Protein AF-A0A3B3TDD3-F1 (afdb_monomer_lite)

Secondary structure (DSSP, 8-state):
--EEEEETTEEEEEETTTTEEEEEE-SSHHHHHHHHHHHHHHHHHHHHHHHHHHHHHHTT-----------------PPPP-------------------------S-SHHHHHHHHHHHHHHHHHHHHHHHHHHHHHHHHHHHHHHHHHHHHHHHHHHHHHHHHHHHHHHHHHHHHHHHHHHHHHHHHHHHHHHHHHHHHHHHHHHHHHT--S------------PPP-----SHHHHHHHHHHHHHHHHHHHHHHHHHHHH-----PPPPPPP-

Sequence (276 aa):
MTFTKTSQKFGQWADSRANTVYGLGFSSENHLLKFAEKFAEFKEAARLAKEKSQEKMELTSTPSQESATGDVQAPLTPESINGTDDERATPDATPNSEPRPEPSQNALPFSHSAAINKHWEAELAALKGNNAKLTAALLESTANVKQWKQQLAAYQEEAERLHKRVTELECVSGQTNVIKSHKTELNQTIEELESTLKAKEKVSLNSRMNSGQTEEPKTTTEVDSSGPESKTPDQHFVSTSQLSIKSHSHRLFSWFVETKCRSGFFLSGPELSTPG

Structure (mmCIF, N/CA/C/O backbone):
data_AF-A0A3B3TDD3-F1
#
_entry.id   AF-A0A3B3TDD3-F1
#
loop_
_atom_site.group_PDB
_atom_site.id
_atom_site.type_symbol
_atom_site.label_atom_id
_atom_site.label_alt_id
_atom_site.label_comp_id
_atom_site.label_asym_id
_atom_site.label_entity_id
_atom_site.label_seq_id
_atom_site.pdbx_PDB_ins_code
_atom_site.Cartn_x
_atom_site.Cartn_y
_atom_site.Cartn_z
_atom_site.occupancy
_atom_site.B_iso_or_equiv
_atom_site.auth_seq_id
_atom_site.auth_comp_id
_atom_site.auth_asym_id
_atom_site.auth_atom_id
_atom_site.pdbx_PDB_model_num
ATOM 1 N N . MET A 1 1 ? -8.909 -12.022 -20.504 1.00 88.81 1 MET A N 1
ATOM 2 C CA . MET A 1 1 ? -8.166 -12.992 -19.668 1.00 88.81 1 MET A CA 1
ATOM 3 C C . MET A 1 1 ? -9.168 -13.827 -18.885 1.00 88.81 1 MET A C 1
ATOM 5 O O . MET A 1 1 ? -10.209 -13.288 -18.518 1.00 88.81 1 MET A O 1
ATOM 9 N N . THR A 1 2 ? -8.871 -15.106 -18.644 1.00 93.75 2 THR A N 1
ATOM 10 C CA . THR A 1 2 ? -9.778 -16.049 -17.964 1.00 93.75 2 THR A CA 1
ATOM 11 C C . THR A 1 2 ? -9.005 -16.858 -16.933 1.00 93.75 2 THR A C 1
ATOM 13 O O . THR A 1 2 ? -8.011 -17.492 -17.282 1.00 93.75 2 THR A O 1
ATOM 16 N N . PHE A 1 3 ? -9.470 -16.846 -15.684 1.00 97.00 3 PHE A N 1
ATOM 17 C CA . PHE A 1 3 ? -8.942 -17.692 -14.619 1.00 97.00 3 PHE A CA 1
ATOM 18 C C . PHE A 1 3 ? -9.627 -19.059 -14.647 1.00 97.00 3 PHE A C 1
ATOM 20 O O . PHE A 1 3 ? -10.854 -19.136 -14.638 1.00 97.00 3 PHE A O 1
ATOM 27 N N . THR A 1 4 ? -8.835 -20.127 -14.694 1.00 97.12 4 THR A N 1
ATOM 28 C CA . THR A 1 4 ? -9.306 -21.513 -14.767 1.00 97.12 4 THR A CA 1
ATOM 29 C C . THR A 1 4 ? -8.695 -22.312 -13.628 1.00 97.12 4 THR A C 1
ATOM 31 O O . THR A 1 4 ? -7.474 -22.369 -13.482 1.00 97.12 4 THR A O 1
ATOM 34 N N . LYS A 1 5 ? -9.542 -22.958 -12.828 1.00 96.94 5 LYS A N 1
ATOM 35 C CA . LYS A 1 5 ? -9.108 -23.939 -11.834 1.00 96.94 5 LYS A CA 1
ATOM 36 C C . LYS A 1 5 ? -8.721 -25.233 -12.550 1.00 96.94 5 LYS A C 1
ATOM 38 O O . LYS A 1 5 ? -9.561 -25.823 -13.224 1.00 96.94 5 LYS A O 1
ATOM 43 N N . THR A 1 6 ? -7.475 -25.670 -12.395 1.00 95.75 6 THR A N 1
ATOM 44 C CA . THR A 1 6 ? -6.946 -26.865 -13.079 1.00 95.75 6 THR A CA 1
ATOM 45 C C . THR A 1 6 ? -6.675 -28.030 -12.134 1.00 95.75 6 THR A C 1
ATOM 47 O O . THR A 1 6 ? -6.712 -29.177 -12.570 1.00 95.75 6 THR A O 1
ATOM 50 N N . SER A 1 7 ? -6.474 -27.778 -10.838 1.00 95.69 7 SER A N 1
ATOM 51 C CA . SER A 1 7 ? -6.348 -28.833 -9.827 1.00 95.69 7 SER A CA 1
ATOM 52 C C . SER A 1 7 ? -6.714 -28.324 -8.424 1.00 95.69 7 SER A C 1
ATOM 54 O O . SER A 1 7 ? -7.209 -27.206 -8.256 1.00 95.69 7 SER A O 1
ATOM 56 N N . GLN A 1 8 ? -6.555 -29.168 -7.401 1.00 96.44 8 GLN A N 1
ATOM 57 C CA . GLN A 1 8 ? -6.888 -28.811 -6.021 1.00 96.44 8 GLN A CA 1
ATOM 58 C C . GLN A 1 8 ? -6.003 -27.656 -5.533 1.00 96.44 8 GLN A C 1
ATOM 60 O O . GLN A 1 8 ? -4.777 -27.738 -5.598 1.00 96.44 8 GLN A O 1
ATOM 65 N N . LYS A 1 9 ? -6.632 -26.597 -5.007 1.00 97.44 9 LYS A N 1
ATOM 66 C CA . LYS A 1 9 ? -5.975 -25.368 -4.538 1.00 97.44 9 LYS A CA 1
ATOM 67 C C . LYS A 1 9 ? -5.106 -24.661 -5.587 1.00 97.44 9 LYS A C 1
ATOM 69 O O . LYS A 1 9 ? -4.275 -23.839 -5.212 1.00 97.44 9 LYS A O 1
ATOM 74 N N . PHE A 1 10 ? -5.280 -24.940 -6.877 1.00 98.19 10 PHE A N 1
ATOM 75 C CA . PHE A 1 10 ? -4.460 -24.351 -7.931 1.00 98.19 10 PHE A CA 1
ATOM 76 C C . PHE A 1 10 ? -5.313 -23.874 -9.108 1.00 98.19 10 PHE A C 1
ATOM 78 O O . PHE A 1 10 ? -6.217 -24.568 -9.585 1.00 98.19 10 PHE A O 1
ATOM 85 N N . GLY A 1 11 ? -5.006 -22.676 -9.596 1.00 98.06 11 GLY A N 1
ATOM 86 C CA . GLY A 1 11 ? -5.627 -22.124 -10.792 1.00 98.06 11 GLY A CA 1
ATOM 87 C C . GLY A 1 11 ? -4.651 -21.285 -11.598 1.00 98.06 11 GLY A C 1
ATOM 88 O O . GLY A 1 11 ? -3.612 -20.856 -11.100 1.00 98.06 11 GLY A O 1
ATOM 89 N N . GLN A 1 12 ? -4.984 -21.073 -12.864 1.00 98.00 12 GLN A N 1
ATOM 90 C CA . GLN A 1 12 ? -4.110 -20.428 -13.833 1.00 98.00 12 GLN A CA 1
ATOM 91 C C . GLN A 1 12 ? -4.885 -19.516 -14.779 1.00 98.00 12 GLN A C 1
ATOM 93 O O . GLN A 1 12 ? -6.080 -19.711 -15.013 1.00 98.00 12 GLN A O 1
ATOM 98 N N . TRP A 1 13 ? -4.200 -18.541 -15.364 1.00 97.56 13 TRP A N 1
ATOM 99 C CA . TRP A 1 13 ? -4.727 -17.728 -16.455 1.00 97.56 13 TRP A CA 1
ATOM 100 C C . TRP A 1 13 ? -3.637 -17.441 -17.484 1.00 97.56 13 TRP A C 1
ATOM 102 O O . TRP A 1 13 ? -2.454 -17.342 -17.157 1.00 97.56 13 TRP A O 1
ATOM 112 N N . ALA A 1 14 ? -4.049 -17.291 -18.739 1.00 96.62 14 ALA A N 1
ATOM 113 C CA . ALA A 1 14 ? -3.169 -16.843 -19.808 1.00 96.62 14 ALA A CA 1
ATOM 114 C C . ALA A 1 14 ? -3.241 -15.317 -19.951 1.00 96.62 14 ALA A C 1
ATOM 116 O O . ALA A 1 14 ? -4.335 -14.736 -19.994 1.00 96.62 14 ALA A O 1
ATOM 117 N N . ASP A 1 15 ? -2.075 -14.685 -20.058 1.00 95.12 15 ASP A N 1
ATOM 118 C CA . ASP A 1 15 ? -1.914 -13.292 -20.455 1.00 95.12 15 ASP A CA 1
ATOM 119 C C . ASP A 1 15 ? -1.249 -13.245 -21.837 1.00 95.12 15 ASP A C 1
ATOM 121 O O . ASP A 1 15 ? -0.046 -13.464 -21.984 1.00 95.12 15 ASP A O 1
ATOM 125 N N . SER A 1 16 ? -2.048 -12.950 -22.865 1.00 92.94 16 SER A N 1
ATOM 126 C CA . SER A 1 16 ? -1.573 -12.835 -24.247 1.00 92.94 16 SER A CA 1
ATOM 127 C C . SER A 1 16 ? -0.657 -11.632 -24.461 1.00 92.94 16 SER A C 1
ATOM 129 O O . SER A 1 16 ? 0.188 -11.663 -25.348 1.00 92.94 16 SER A O 1
ATOM 131 N N . ARG A 1 17 ? -0.793 -10.574 -23.654 1.00 93.81 17 ARG A N 1
ATOM 132 C CA . ARG A 1 17 ? 0.058 -9.383 -23.751 1.00 93.81 17 ARG A CA 1
ATOM 133 C C . ARG A 1 17 ? 1.452 -9.666 -23.206 1.00 93.81 17 ARG A C 1
ATOM 135 O O . ARG A 1 17 ? 2.427 -9.182 -23.766 1.00 93.81 17 ARG A O 1
ATOM 142 N N . ALA A 1 18 ? 1.537 -10.443 -22.131 1.00 95.31 18 ALA A N 1
ATOM 143 C CA . ALA A 1 18 ? 2.805 -10.898 -21.567 1.00 95.31 18 ALA A CA 1
ATOM 144 C C . ALA A 1 18 ? 3.343 -12.177 -22.236 1.00 95.31 18 ALA A C 1
ATOM 146 O O . ALA A 1 18 ? 4.411 -12.650 -21.855 1.00 95.31 18 ALA A O 1
ATOM 147 N N . ASN A 1 19 ? 2.595 -12.762 -23.181 1.00 95.44 19 ASN A N 1
ATOM 148 C CA . ASN A 1 19 ? 2.859 -14.078 -23.768 1.00 95.44 19 ASN A CA 1
ATOM 149 C C . ASN A 1 19 ? 3.225 -15.139 -22.709 1.00 95.44 19 ASN A C 1
ATOM 151 O O . ASN A 1 19 ? 4.172 -15.906 -22.866 1.00 95.44 19 ASN A O 1
ATOM 155 N N . THR A 1 20 ? 2.524 -15.117 -21.575 1.00 97.06 20 THR A N 1
ATOM 156 C CA . THR A 1 20 ? 2.876 -15.906 -20.389 1.00 97.06 20 THR A CA 1
ATOM 157 C C . THR A 1 20 ? 1.618 -16.490 -19.754 1.00 97.06 20 THR A C 1
ATOM 159 O O . THR A 1 20 ? 0.562 -15.853 -19.715 1.00 97.06 20 THR A O 1
ATOM 162 N N . VAL A 1 21 ? 1.733 -17.711 -19.229 1.00 97.12 21 VAL A N 1
ATOM 163 C CA . VAL A 1 21 ? 0.698 -18.348 -18.408 1.00 97.12 21 VAL A CA 1
ATOM 164 C C . VAL A 1 21 ? 1.108 -18.249 -16.944 1.00 97.12 21 VAL A C 1
ATOM 166 O O . VAL A 1 21 ? 2.165 -18.743 -16.557 1.00 97.12 21 VAL A O 1
ATOM 169 N N . TYR A 1 22 ? 0.262 -17.627 -16.129 1.00 97.19 22 TYR A N 1
ATOM 170 C CA . TYR A 1 22 ? 0.471 -17.511 -14.690 1.00 97.19 22 TYR A CA 1
ATOM 171 C C . TYR A 1 22 ? -0.337 -18.579 -13.961 1.00 97.19 22 TYR A C 1
ATOM 173 O O . TYR A 1 22 ? -1.511 -18.791 -14.267 1.00 97.19 22 TYR A O 1
ATOM 181 N N . GLY A 1 23 ? 0.288 -19.236 -12.986 1.00 97.38 23 GLY A N 1
ATOM 182 C CA . GLY A 1 23 ? -0.346 -20.210 -12.100 1.00 97.38 23 GLY A CA 1
ATOM 183 C C . GLY A 1 23 ? -0.183 -19.794 -10.643 1.00 97.38 23 GLY A C 1
ATOM 184 O O . GLY A 1 23 ? 0.887 -19.331 -10.248 1.00 97.38 23 GLY A O 1
ATOM 185 N N . LEU A 1 24 ? -1.238 -19.952 -9.848 1.00 97.75 24 LEU A N 1
ATOM 186 C CA . LEU A 1 24 ? -1.257 -19.593 -8.434 1.00 97.75 24 LEU A CA 1
ATOM 187 C C . LEU A 1 24 ? -1.790 -20.758 -7.596 1.00 97.75 24 LEU A C 1
ATOM 189 O O . LEU A 1 24 ? -2.897 -21.254 -7.819 1.00 97.75 24 LEU A O 1
ATOM 193 N N . GLY A 1 25 ? -0.978 -21.178 -6.625 1.00 97.69 25 GLY A N 1
ATOM 194 C CA . GLY A 1 25 ? -1.334 -22.168 -5.614 1.00 97.69 25 GLY A CA 1
ATOM 195 C C . GLY A 1 25 ? -1.760 -21.501 -4.308 1.00 97.69 25 GLY A C 1
ATOM 196 O O . GLY A 1 25 ? -1.147 -20.530 -3.869 1.00 97.69 25 GLY A O 1
ATOM 197 N N . PHE A 1 26 ? -2.796 -22.039 -3.674 1.00 97.69 26 PHE A N 1
ATOM 198 C CA . PHE A 1 26 ? -3.391 -21.507 -2.454 1.00 97.69 26 PHE A CA 1
ATOM 199 C C . PHE A 1 26 ? -3.230 -22.474 -1.276 1.00 97.69 26 PHE A C 1
ATOM 201 O O . PHE A 1 26 ? -3.118 -23.689 -1.436 1.00 97.69 26 PHE A O 1
ATOM 208 N N . SER A 1 27 ? -3.265 -21.938 -0.055 1.00 96.44 27 SER A N 1
ATOM 209 C CA . SER A 1 27 ? -3.241 -22.745 1.172 1.00 96.44 27 SER A CA 1
ATOM 210 C C . SER A 1 27 ? -4.538 -23.534 1.390 1.00 96.44 27 SER A C 1
ATOM 212 O O . SER A 1 27 ? -4.503 -24.629 1.949 1.00 96.44 27 SER A O 1
ATOM 214 N N . SER A 1 28 ? -5.674 -23.024 0.899 1.00 97.25 28 SER A N 1
ATOM 215 C CA . SER A 1 28 ? -6.993 -23.649 1.019 1.00 97.25 28 SER A CA 1
ATOM 216 C C . SER A 1 28 ? -7.816 -23.509 -0.262 1.00 97.25 28 SER A C 1
ATOM 218 O O . SER A 1 28 ? -7.629 -22.580 -1.050 1.00 97.25 28 SER A O 1
ATOM 220 N N . GLU A 1 29 ? -8.767 -24.424 -0.451 1.00 97.25 29 GLU A N 1
ATOM 221 C CA . GLU A 1 29 ? -9.684 -24.396 -1.596 1.00 97.25 29 GLU A CA 1
ATOM 222 C C . GLU A 1 29 ? -10.589 -23.152 -1.559 1.00 97.25 29 GLU A C 1
ATOM 224 O O . GLU A 1 29 ? -10.881 -22.550 -2.587 1.00 97.25 29 GLU A O 1
ATOM 229 N N . ASN A 1 30 ? -10.955 -22.698 -0.356 1.00 97.69 30 ASN A N 1
ATOM 230 C CA . ASN A 1 30 ? -11.720 -21.468 -0.160 1.00 97.69 30 ASN A CA 1
ATOM 231 C C . ASN A 1 30 ? -10.978 -20.226 -0.676 1.00 97.69 30 ASN A C 1
ATOM 233 O O . ASN A 1 30 ? -11.604 -19.338 -1.250 1.00 97.69 30 ASN A O 1
ATOM 237 N N . HIS A 1 31 ? -9.656 -20.142 -0.493 1.00 97.31 31 HIS A N 1
ATOM 238 C CA . HIS A 1 31 ? -8.876 -19.022 -1.028 1.00 97.31 31 HIS A CA 1
ATOM 239 C C . HIS A 1 31 ? -8.828 -19.034 -2.559 1.00 97.31 31 HIS A C 1
ATOM 241 O O . HIS A 1 31 ? -8.952 -17.974 -3.168 1.00 97.31 31 HIS A O 1
ATOM 247 N N . LEU A 1 32 ? -8.730 -20.218 -3.174 1.00 97.69 32 LEU A N 1
ATOM 248 C CA . LEU A 1 32 ? -8.798 -20.365 -4.628 1.00 97.69 32 LEU A CA 1
ATOM 249 C C . LEU A 1 32 ? -10.142 -19.870 -5.185 1.00 97.69 32 LEU A C 1
ATOM 251 O O . LEU A 1 32 ? -10.159 -19.102 -6.145 1.00 97.69 32 LEU A O 1
ATOM 255 N N . LEU A 1 33 ? -11.260 -20.284 -4.579 1.00 96.94 33 LEU A N 1
ATOM 256 C CA . LEU A 1 33 ? -12.601 -19.884 -5.023 1.00 96.94 33 LEU A CA 1
ATOM 257 C C . LEU A 1 33 ? -12.829 -18.375 -4.864 1.00 96.94 33 LEU A C 1
ATOM 259 O O . LEU A 1 33 ? -13.228 -17.717 -5.822 1.00 96.94 33 LEU A O 1
ATOM 263 N N . LYS A 1 34 ? -12.472 -17.804 -3.706 1.00 97.50 34 LYS A N 1
ATOM 264 C CA . LYS A 1 34 ? -12.538 -16.349 -3.477 1.00 97.50 34 LYS A CA 1
ATOM 265 C C . LYS A 1 34 ? -11.702 -15.571 -4.491 1.00 97.50 34 LYS A C 1
ATOM 267 O O . LYS A 1 34 ? -12.121 -14.515 -4.960 1.00 97.50 34 LYS A O 1
ATOM 272 N N . PHE A 1 35 ? -10.519 -16.079 -4.839 1.00 97.88 35 PHE A N 1
ATOM 273 C CA . PHE A 1 35 ? -9.695 -15.454 -5.867 1.00 97.88 35 PHE A CA 1
ATOM 274 C C . PHE A 1 35 ? -10.359 -15.527 -7.245 1.00 97.88 35 PHE A C 1
ATOM 276 O O . PHE A 1 35 ? -10.361 -14.527 -7.954 1.00 97.88 35 PHE A O 1
ATOM 283 N N . ALA A 1 36 ? -10.955 -16.664 -7.615 1.00 96.62 36 ALA A N 1
ATOM 284 C CA . ALA A 1 36 ? -11.664 -16.810 -8.886 1.00 96.62 36 ALA A CA 1
ATOM 285 C C . ALA A 1 36 ? -12.829 -15.811 -9.016 1.00 96.62 36 ALA A C 1
ATOM 287 O O . ALA A 1 36 ? -12.978 -15.172 -10.060 1.00 96.62 36 ALA A O 1
ATOM 288 N N . GLU A 1 37 ? -13.603 -15.621 -7.943 1.00 96.50 37 GLU A N 1
ATOM 289 C CA . GLU A 1 37 ? -14.675 -14.619 -7.875 1.00 96.50 37 GLU A CA 1
ATOM 290 C C . GLU A 1 37 ? -14.127 -13.199 -8.045 1.00 96.50 37 GLU A C 1
ATOM 292 O O . GLU A 1 37 ? -14.596 -12.441 -8.896 1.00 96.50 37 GLU A O 1
ATOM 297 N N . LYS A 1 38 ? -13.074 -12.853 -7.295 1.00 96.69 38 LYS A N 1
ATOM 298 C CA . LYS A 1 38 ? -12.433 -11.537 -7.400 1.00 96.69 38 LYS A CA 1
ATOM 299 C C . LYS A 1 38 ? -11.839 -11.290 -8.780 1.00 96.69 38 LYS A C 1
ATOM 301 O O . LYS A 1 38 ? -11.964 -10.192 -9.312 1.00 96.69 38 LYS A O 1
ATOM 306 N N . PHE A 1 39 ? -11.236 -12.300 -9.397 1.00 96.44 39 PHE A N 1
ATOM 307 C CA . PHE A 1 39 ? -10.700 -12.197 -10.751 1.00 96.44 39 PHE A CA 1
ATOM 308 C C . PHE A 1 39 ? -11.806 -11.879 -11.768 1.00 96.44 39 PHE A C 1
ATOM 310 O O . PHE A 1 39 ? -11.605 -11.052 -12.661 1.00 96.44 39 PHE A O 1
ATOM 317 N N . ALA A 1 40 ? -12.985 -12.493 -11.625 1.00 94.44 40 ALA A N 1
ATOM 318 C CA . ALA A 1 40 ? -14.145 -12.176 -12.455 1.00 94.44 40 ALA A CA 1
ATOM 319 C C . ALA A 1 40 ? -14.648 -10.740 -12.220 1.00 94.44 40 ALA A C 1
ATOM 321 O O . ALA A 1 40 ? -14.904 -10.027 -13.190 1.00 94.44 40 ALA A O 1
ATOM 322 N N . GLU A 1 41 ? -14.707 -10.291 -10.963 1.00 94.94 41 GLU A N 1
ATOM 323 C CA . GLU A 1 41 ? -15.074 -8.916 -10.592 1.00 94.94 41 GLU A CA 1
ATOM 324 C C . GLU A 1 41 ? -14.129 -7.886 -11.235 1.00 94.94 41 GLU A C 1
ATOM 326 O O . GLU A 1 41 ? -14.579 -6.935 -11.877 1.00 94.94 41 GLU A O 1
ATOM 331 N N . PHE A 1 42 ? -12.813 -8.111 -11.157 1.00 93.88 42 PHE A N 1
ATOM 332 C CA . PHE A 1 42 ? -11.820 -7.239 -11.792 1.00 93.88 42 PHE A CA 1
ATOM 333 C C . PHE A 1 42 ? -11.923 -7.233 -13.318 1.00 93.88 42 PHE A C 1
ATOM 335 O O . PHE A 1 42 ? -11.725 -6.187 -13.937 1.00 93.88 42 PHE A O 1
ATOM 342 N N . LYS A 1 43 ? -12.254 -8.372 -13.936 1.00 92.75 43 LYS A N 1
ATOM 343 C CA . LYS A 1 43 ? -12.469 -8.456 -15.386 1.00 92.75 43 LYS A CA 1
ATOM 344 C C . LYS A 1 43 ? -13.648 -7.579 -15.826 1.00 92.75 43 LYS A C 1
ATOM 346 O O . LYS A 1 43 ? -13.517 -6.859 -16.815 1.00 92.75 43 LYS A O 1
ATOM 351 N N . GLU A 1 44 ? -14.753 -7.584 -15.079 1.00 93.19 44 GLU A N 1
ATOM 352 C CA . GLU A 1 44 ? -15.909 -6.722 -15.366 1.00 93.19 44 GLU A CA 1
ATOM 353 C C . GLU A 1 44 ? -15.627 -5.246 -15.073 1.00 93.19 44 GLU A C 1
ATOM 355 O O . GLU A 1 44 ? -15.961 -4.382 -15.885 1.00 93.19 44 GLU A O 1
ATOM 360 N N . ALA A 1 45 ? -14.938 -4.936 -13.974 1.00 93.19 45 ALA A N 1
ATOM 361 C CA . ALA A 1 45 ? -14.533 -3.566 -13.667 1.00 93.19 45 ALA A CA 1
ATOM 362 C C . ALA A 1 45 ? -13.596 -2.987 -14.743 1.00 93.19 45 ALA A C 1
ATOM 364 O O . ALA A 1 45 ? -13.764 -1.843 -15.166 1.00 93.19 45 ALA A O 1
ATOM 365 N N . ALA A 1 46 ? -12.642 -3.783 -15.239 1.00 92.25 46 ALA A N 1
ATOM 366 C CA . ALA A 1 46 ? -11.754 -3.385 -16.329 1.00 92.25 46 ALA A CA 1
ATOM 367 C C . ALA A 1 46 ? -12.519 -3.163 -17.646 1.00 92.25 46 ALA A C 1
ATOM 369 O O . ALA A 1 46 ? -12.208 -2.223 -18.382 1.00 92.25 46 ALA A O 1
ATOM 370 N N . ARG A 1 47 ? -13.542 -3.983 -17.928 1.00 91.25 47 ARG A N 1
ATOM 371 C CA . ARG A 1 47 ? -14.443 -3.796 -19.076 1.00 91.25 47 ARG A CA 1
ATOM 372 C C . ARG A 1 47 ? -15.195 -2.466 -18.971 1.00 91.25 47 ARG A C 1
ATOM 374 O O . ARG A 1 47 ? -15.136 -1.678 -19.911 1.00 91.25 47 ARG A O 1
ATOM 381 N N . LEU A 1 48 ? -15.813 -2.189 -17.820 1.00 91.50 48 LEU A N 1
ATOM 382 C CA . LEU A 1 48 ? -16.532 -0.937 -17.547 1.00 91.50 48 LEU A CA 1
ATOM 383 C C . LEU A 1 48 ? -15.623 0.293 -17.632 1.00 91.50 48 LEU A C 1
ATOM 385 O O . LEU A 1 48 ? -16.024 1.325 -18.160 1.00 91.50 48 LEU A O 1
ATOM 389 N N . ALA A 1 49 ? -14.387 0.203 -17.137 1.00 89.56 49 ALA A N 1
ATOM 390 C CA . ALA A 1 49 ? -13.426 1.297 -17.240 1.00 89.56 49 ALA A CA 1
ATOM 391 C C . ALA A 1 49 ? -13.058 1.593 -18.703 1.00 89.56 49 ALA A C 1
ATOM 393 O O . ALA A 1 49 ? -12.989 2.760 -19.095 1.00 89.56 49 ALA A O 1
ATOM 394 N N . LYS A 1 50 ? -12.868 0.543 -19.513 1.00 88.38 50 LYS A N 1
ATOM 395 C CA . LYS A 1 50 ? -12.580 0.670 -20.945 1.00 88.38 50 LYS A CA 1
ATOM 396 C C . LYS A 1 50 ? -13.771 1.269 -21.699 1.00 88.38 50 LYS A C 1
ATOM 398 O O . LYS A 1 50 ? -13.577 2.217 -22.453 1.00 88.38 50 LYS A O 1
ATOM 403 N N . GLU A 1 51 ? -14.985 0.802 -21.415 1.00 84.38 51 GLU A N 1
ATOM 404 C CA . GLU A 1 51 ? -16.239 1.326 -21.976 1.00 84.38 51 GLU A CA 1
ATOM 405 C C . GLU A 1 51 ? -16.462 2.799 -21.598 1.00 84.38 51 GLU A C 1
ATOM 407 O O . GLU A 1 51 ? -16.630 3.632 -22.478 1.00 84.38 51 GLU A O 1
ATOM 412 N N . LYS A 1 52 ? -16.307 3.168 -20.320 1.00 81.12 52 LYS A N 1
ATOM 413 C CA . LYS A 1 52 ? -16.411 4.562 -19.850 1.00 81.12 52 LYS A CA 1
ATOM 414 C C . LYS A 1 52 ? -15.383 5.493 -20.503 1.00 81.12 52 LYS A C 1
ATOM 416 O O . LYS A 1 52 ? -15.656 6.671 -20.732 1.00 81.12 52 LYS A O 1
ATOM 421 N N . SER A 1 53 ? -14.175 4.993 -20.768 1.00 72.25 53 SER A N 1
ATOM 422 C CA . SER A 1 53 ? -13.149 5.768 -21.478 1.00 72.25 53 SER A CA 1
ATOM 423 C C . SER A 1 53 ? -13.430 5.897 -22.978 1.00 72.25 53 SER A C 1
ATOM 425 O O . SER A 1 53 ? -13.069 6.911 -23.570 1.00 72.25 53 SER A O 1
ATOM 427 N N . GLN A 1 54 ? -14.113 4.912 -23.565 1.00 67.94 54 GLN A N 1
ATOM 428 C CA . GLN A 1 54 ? -14.505 4.892 -24.971 1.00 67.94 54 GLN A CA 1
ATOM 429 C C . GLN A 1 54 ? -15.758 5.752 -25.228 1.00 67.94 54 GLN A C 1
ATOM 431 O O . GLN A 1 54 ? -15.785 6.530 -26.174 1.00 67.94 54 GLN A O 1
ATOM 436 N N . GLU A 1 55 ? -16.744 5.739 -24.330 1.00 56.34 55 GLU A N 1
ATOM 437 C CA . GLU A 1 55 ? -17.948 6.579 -24.425 1.00 56.34 55 GLU A CA 1
ATOM 438 C C . GLU A 1 55 ? -17.607 8.081 -24.348 1.00 56.34 55 GLU A C 1
ATOM 440 O O . GLU A 1 55 ? -18.181 8.909 -25.056 1.00 56.34 55 GLU A O 1
ATOM 445 N N . LYS A 1 56 ? -16.583 8.445 -23.560 1.00 53.69 56 LYS A N 1
ATOM 446 C CA . LYS A 1 56 ? -16.106 9.832 -23.449 1.00 53.69 56 LYS A CA 1
ATOM 447 C C . LYS A 1 56 ? -15.438 10.359 -24.730 1.00 53.69 56 LYS A C 1
ATOM 449 O O . LYS A 1 56 ? -15.401 11.573 -24.907 1.00 53.69 56 LYS A O 1
ATOM 454 N N . MET A 1 57 ? -14.916 9.496 -25.608 1.00 54.69 57 MET A N 1
ATOM 455 C CA . MET A 1 57 ? -14.378 9.928 -26.911 1.00 54.69 57 MET A CA 1
ATOM 456 C C . MET A 1 57 ? -15.437 9.948 -28.023 1.00 54.69 57 MET A C 1
ATOM 458 O O . MET A 1 57 ? -15.242 10.638 -29.021 1.00 54.69 57 MET A O 1
ATOM 462 N N . GLU A 1 58 ? -16.565 9.255 -27.846 1.00 47.78 58 GLU A N 1
ATOM 463 C CA . GLU A 1 58 ? -17.614 9.134 -28.868 1.00 47.78 58 GLU A CA 1
ATOM 464 C C . GLU A 1 58 ? -18.632 10.295 -28.824 1.00 47.78 58 GLU A C 1
ATOM 466 O O . GLU A 1 58 ? -19.105 10.739 -29.868 1.00 47.78 58 GLU A O 1
ATOM 471 N N . LEU A 1 59 ? -18.871 10.907 -27.653 1.00 46.12 59 LEU A N 1
ATOM 472 C CA . LEU A 1 59 ? -19.784 12.059 -27.492 1.00 46.12 59 LEU A CA 1
ATOM 473 C C . LEU A 1 59 ? -19.215 13.427 -27.937 1.00 46.12 59 LEU A C 1
ATOM 475 O O . LEU A 1 59 ? -19.880 14.449 -27.779 1.00 46.12 59 LEU A O 1
ATOM 479 N N . THR A 1 60 ? -18.013 13.467 -28.518 1.00 42.72 60 THR A N 1
ATOM 480 C CA . THR A 1 60 ? -17.407 14.690 -29.094 1.00 42.72 60 THR A CA 1
ATOM 481 C C . THR A 1 60 ? -17.483 14.768 -30.619 1.00 42.72 60 THR A C 1
ATOM 483 O O . THR A 1 60 ? -16.946 15.705 -31.204 1.00 42.72 60 THR A O 1
ATOM 486 N N . SER A 1 61 ? -18.163 13.825 -31.276 1.00 48.22 61 SER A N 1
ATOM 487 C CA . SER A 1 61 ? -18.378 13.861 -32.728 1.00 48.22 61 SER A CA 1
ATOM 488 C C . SER A 1 61 ? -19.809 14.286 -33.068 1.00 48.22 61 SER A C 1
ATOM 490 O O . SER A 1 61 ? -20.605 13.494 -33.562 1.00 48.22 61 SER A O 1
ATOM 492 N N . THR A 1 62 ? -20.152 15.549 -32.813 1.00 34.09 62 THR A N 1
ATOM 493 C CA . THR A 1 62 ? -21.288 16.214 -33.472 1.00 34.09 62 THR A CA 1
ATOM 494 C C . THR A 1 62 ? -20.785 16.891 -34.754 1.00 34.09 62 THR A C 1
ATOM 496 O O . THR A 1 62 ? -19.960 17.802 -34.666 1.00 34.09 62 THR A O 1
ATOM 499 N N . PRO A 1 63 ? -21.249 16.489 -35.954 1.00 46.06 63 PRO A N 1
ATOM 500 C CA . PRO A 1 63 ? -20.888 17.157 -37.196 1.00 46.06 63 PRO A CA 1
ATOM 501 C C . PRO A 1 63 ? -21.766 18.401 -37.371 1.00 46.06 63 PRO A C 1
ATOM 503 O O . PRO A 1 63 ? -22.899 18.315 -37.842 1.00 46.06 63 PRO A O 1
ATOM 506 N N . SER A 1 64 ? -21.252 19.571 -36.992 1.00 37.41 64 SER A N 1
ATOM 507 C CA . SER A 1 64 ? -21.838 20.838 -37.434 1.00 37.41 64 SER A CA 1
ATOM 508 C C . SER A 1 64 ? -21.384 21.123 -38.862 1.00 37.41 64 SER A C 1
ATOM 510 O O . SER A 1 64 ? -20.211 21.381 -39.122 1.00 37.41 64 SER A O 1
ATOM 512 N N . GLN A 1 65 ? -22.338 21.058 -39.789 1.00 46.16 65 GLN A N 1
ATOM 513 C CA . GLN A 1 65 ? -22.251 21.710 -41.090 1.00 46.16 65 GLN A CA 1
ATOM 514 C C . GLN A 1 65 ? -22.081 23.221 -40.890 1.00 46.16 65 GLN A C 1
ATOM 516 O O . GLN A 1 65 ? -22.874 23.796 -40.154 1.00 46.16 65 GLN A O 1
ATOM 521 N N . GLU A 1 66 ? -21.107 23.843 -41.566 1.00 32.59 66 GLU A N 1
ATOM 522 C CA . GLU A 1 66 ? -21.287 25.062 -42.378 1.00 32.59 66 GLU A CA 1
ATOM 523 C C . GLU A 1 66 ? -19.963 25.468 -43.079 1.00 32.59 66 GLU A C 1
ATOM 525 O O . GLU A 1 66 ? -18.908 25.529 -42.457 1.00 32.59 66 GLU A O 1
ATOM 530 N N . SER A 1 67 ? -20.076 25.795 -44.377 1.00 35.16 67 SER A N 1
ATOM 531 C CA . SER A 1 67 ? -19.152 26.565 -45.243 1.00 35.16 67 SER A CA 1
ATOM 532 C C . SER A 1 67 ? -17.952 25.898 -45.952 1.00 35.16 67 SER A C 1
ATOM 534 O O . SER A 1 67 ? -16.822 25.872 -45.487 1.00 35.16 67 SER A O 1
ATOM 536 N N . ALA A 1 68 ? -18.258 25.444 -47.172 1.00 38.66 68 ALA A N 1
ATOM 537 C CA . ALA A 1 68 ? -17.592 25.655 -48.467 1.00 38.66 68 ALA A CA 1
ATOM 538 C C . ALA A 1 68 ? -16.057 25.865 -48.607 1.00 38.66 68 ALA A C 1
ATOM 540 O O . ALA A 1 68 ? -15.496 26.893 -48.235 1.00 38.66 68 ALA A O 1
ATOM 541 N N . THR A 1 69 ? -15.523 25.014 -49.502 1.00 36.22 69 THR A N 1
ATOM 542 C CA . THR A 1 69 ? -14.417 25.182 -50.481 1.00 36.22 69 THR A CA 1
ATOM 543 C C . THR A 1 69 ? -13.008 24.732 -50.074 1.00 36.22 69 THR A C 1
ATOM 545 O O . THR A 1 69 ? -12.313 25.427 -49.346 1.00 36.22 69 THR A O 1
ATOM 548 N N . GLY A 1 70 ? -12.547 23.633 -50.693 1.00 34.03 70 GLY A N 1
ATOM 549 C CA . GLY A 1 70 ? -11.121 23.371 -50.932 1.00 34.03 70 GLY A CA 1
ATOM 550 C C . GLY A 1 70 ? -10.582 22.040 -50.403 1.00 34.03 70 GLY A C 1
ATOM 551 O O . GLY A 1 70 ? -10.039 22.007 -49.315 1.00 34.03 70 GLY A O 1
ATOM 552 N N . ASP A 1 71 ? -10.748 20.990 -51.211 1.00 41.38 71 ASP A N 1
ATOM 553 C CA . ASP A 1 71 ? -9.785 19.924 -51.552 1.00 41.38 71 ASP A CA 1
ATOM 554 C C . ASP A 1 71 ? -8.891 19.235 -50.476 1.00 41.38 71 ASP A C 1
ATOM 556 O O . ASP A 1 71 ? -8.212 19.859 -49.669 1.00 41.38 71 ASP A O 1
ATOM 560 N N . VAL A 1 72 ? -8.773 17.909 -50.647 1.00 41.00 72 VAL A N 1
ATOM 561 C CA . VAL A 1 72 ? -7.733 16.977 -50.148 1.00 41.00 72 VAL A CA 1
ATOM 562 C C . VAL A 1 72 ? -7.886 16.296 -48.759 1.00 41.00 72 VAL A C 1
ATOM 564 O O . VAL A 1 72 ? -7.609 16.846 -47.701 1.00 41.00 72 VAL A O 1
ATOM 567 N N . GLN A 1 73 ? -8.185 14.989 -48.864 1.00 35.12 73 GLN A N 1
ATOM 568 C CA . GLN A 1 73 ? -7.801 13.817 -48.043 1.00 35.12 73 GLN A CA 1
ATOM 569 C C . GLN A 1 73 ? -8.327 13.614 -46.611 1.00 35.12 73 GLN A C 1
ATOM 571 O O . GLN A 1 73 ? -7.793 14.097 -45.618 1.00 35.12 73 GLN A O 1
ATOM 576 N N . ALA A 1 74 ? -9.259 12.661 -46.520 1.00 37.91 74 ALA A N 1
ATOM 577 C CA . ALA A 1 74 ? -9.464 11.807 -45.355 1.00 37.91 74 ALA A CA 1
ATOM 578 C C . ALA A 1 74 ? -8.294 10.808 -45.179 1.00 37.91 74 ALA A C 1
ATOM 580 O O . ALA A 1 74 ? -7.909 10.164 -46.160 1.00 37.91 74 ALA A O 1
ATOM 581 N N . PRO A 1 75 ? -7.771 10.585 -43.959 1.00 39.62 75 PRO A N 1
ATOM 582 C CA . PRO A 1 75 ? -6.926 9.431 -43.666 1.00 39.62 75 PRO A CA 1
ATOM 583 C C . PRO A 1 75 ? -7.805 8.213 -43.354 1.00 39.62 75 PRO A C 1
ATOM 585 O O . PRO A 1 75 ? -8.474 8.157 -42.320 1.00 39.62 75 PRO A O 1
ATOM 588 N N . LEU A 1 76 ? -7.805 7.230 -44.255 1.00 36.62 76 LEU A N 1
ATOM 589 C CA . LEU A 1 76 ? -8.272 5.879 -43.955 1.00 36.62 76 LEU A CA 1
ATOM 590 C C . LEU A 1 76 ? -7.241 5.169 -43.063 1.00 36.62 76 LEU A C 1
ATOM 592 O O . LEU A 1 76 ? -6.034 5.376 -43.177 1.00 36.62 76 LEU A O 1
ATOM 596 N N . THR A 1 77 ? -7.755 4.361 -42.146 1.00 39.06 77 THR A N 1
ATOM 597 C CA . THR A 1 77 ? -7.040 3.547 -41.158 1.00 39.06 77 THR A CA 1
ATOM 598 C C . THR A 1 77 ? -6.506 2.231 -41.789 1.00 39.06 77 THR A C 1
ATOM 600 O O . THR A 1 77 ? -6.569 2.072 -43.005 1.00 39.06 77 THR A O 1
ATOM 603 N N . PRO A 1 78 ? -5.896 1.312 -41.013 1.00 44.94 78 PRO A N 1
ATOM 604 C CA . PRO A 1 78 ? -4.496 0.896 -41.095 1.00 44.94 78 PRO A CA 1
ATOM 605 C C . PRO A 1 78 ? -4.273 -0.394 -41.912 1.00 44.94 78 PRO A C 1
ATOM 607 O O . PRO A 1 78 ? -5.080 -1.323 -41.863 1.00 44.94 78 PRO A O 1
ATOM 610 N N . GLU A 1 79 ? -3.134 -0.509 -42.600 1.00 34.03 79 GLU A N 1
ATOM 611 C CA . GLU A 1 79 ? -2.751 -1.772 -43.238 1.00 34.03 79 GLU A CA 1
ATOM 612 C C . GLU A 1 79 ? -2.356 -2.846 -42.216 1.00 34.03 79 GLU A C 1
ATOM 614 O O . GLU A 1 79 ? -1.653 -2.623 -41.228 1.00 34.03 79 GLU A O 1
ATOM 619 N N . SER A 1 80 ? -2.883 -4.031 -42.501 1.00 36.38 80 SER A N 1
ATOM 620 C CA . SER A 1 80 ? -2.772 -5.287 -41.784 1.00 36.38 80 SER A CA 1
ATOM 621 C C . SER A 1 80 ? -1.368 -5.885 -41.906 1.00 36.38 80 SER A C 1
ATOM 623 O O . SER A 1 80 ? -0.820 -6.026 -42.994 1.00 36.38 80 SER A O 1
ATOM 625 N N . ILE A 1 81 ? -0.816 -6.283 -40.763 1.00 45.97 81 ILE A N 1
ATOM 626 C CA . ILE A 1 81 ? 0.336 -7.177 -40.634 1.00 45.97 81 ILE A CA 1
ATOM 627 C C . ILE A 1 81 ? -0.116 -8.635 -40.816 1.00 45.97 81 ILE A C 1
ATOM 629 O O . ILE A 1 81 ? -0.884 -9.154 -40.009 1.00 45.97 81 ILE A O 1
ATOM 633 N N . ASN A 1 82 ? 0.396 -9.299 -41.851 1.00 36.53 82 ASN A N 1
ATOM 634 C CA . ASN A 1 82 ? 0.390 -10.754 -42.046 1.00 36.53 82 ASN A CA 1
ATOM 635 C C . ASN A 1 82 ? 1.644 -11.094 -42.875 1.00 36.53 82 ASN A C 1
ATOM 637 O O . ASN A 1 82 ? 1.893 -10.414 -43.862 1.00 36.53 82 ASN A O 1
ATOM 641 N N . GLY A 1 83 ? 2.500 -12.069 -42.588 1.00 33.78 83 GLY A N 1
ATOM 642 C CA . GLY A 1 83 ? 2.635 -13.039 -41.509 1.00 33.78 83 GLY A CA 1
ATOM 643 C C . GLY A 1 83 ? 4.013 -13.703 -41.691 1.00 33.78 83 GLY A C 1
ATOM 644 O O . GLY A 1 83 ? 4.482 -13.846 -42.819 1.00 33.78 83 GLY A O 1
ATOM 645 N N . THR A 1 84 ? 4.691 -14.036 -40.593 1.00 40.38 84 THR A N 1
ATOM 646 C CA . THR A 1 84 ? 5.889 -14.888 -40.598 1.00 40.38 84 THR A CA 1
ATOM 647 C C . THR A 1 84 ? 5.412 -16.335 -40.628 1.00 40.38 84 THR A C 1
ATOM 649 O O . THR A 1 84 ? 4.684 -16.747 -39.727 1.00 40.38 84 THR A O 1
ATOM 652 N N . ASP A 1 85 ? 5.806 -17.063 -41.669 1.00 41.03 85 ASP A N 1
ATOM 653 C CA . ASP A 1 85 ? 5.705 -18.517 -41.769 1.00 41.03 85 ASP A CA 1
ATOM 654 C C . ASP A 1 85 ? 7.108 -19.112 -41.580 1.00 41.03 85 ASP A C 1
ATOM 656 O O . ASP A 1 85 ? 8.104 -18.548 -42.046 1.00 41.03 85 ASP A O 1
ATOM 660 N N . ASP A 1 86 ? 7.172 -20.192 -40.815 1.00 47.28 86 ASP A N 1
ATOM 661 C CA . ASP A 1 86 ? 8.359 -20.795 -40.213 1.00 47.28 86 ASP A CA 1
ATOM 662 C C . ASP A 1 86 ? 8.370 -22.269 -40.621 1.00 47.28 86 ASP A C 1
ATOM 664 O O . ASP A 1 86 ? 7.525 -23.023 -40.155 1.00 47.28 86 ASP A O 1
ATOM 668 N N . GLU A 1 87 ? 9.301 -22.691 -41.482 1.00 45.22 87 GLU A N 1
ATOM 669 C CA . GLU A 1 87 ? 9.509 -24.110 -41.805 1.00 45.22 87 GLU A CA 1
ATOM 670 C C . GLU A 1 87 ? 11.015 -24.439 -41.825 1.00 45.22 87 GLU A C 1
ATOM 672 O O . GLU A 1 87 ? 11.741 -24.328 -42.814 1.00 45.22 87 GLU A O 1
ATOM 677 N N . ARG A 1 88 ? 11.482 -24.810 -40.635 1.00 42.44 88 ARG A N 1
ATOM 678 C CA . ARG A 1 88 ? 12.448 -25.866 -40.289 1.00 42.44 88 ARG A CA 1
ATOM 679 C C . ARG A 1 88 ? 12.882 -26.837 -41.414 1.00 42.44 88 ARG A C 1
ATOM 681 O O . ARG A 1 88 ? 12.047 -27.515 -41.994 1.00 42.44 88 ARG A O 1
ATOM 688 N N . ALA A 1 89 ? 14.204 -27.060 -41.514 1.00 33.84 89 ALA A N 1
ATOM 689 C CA . ALA A 1 89 ? 14.909 -28.366 -41.555 1.00 33.84 89 ALA A CA 1
ATOM 690 C C . ALA A 1 89 ? 16.075 -28.428 -42.567 1.00 33.84 89 ALA A C 1
ATOM 692 O O . ALA A 1 89 ? 15.901 -28.344 -43.777 1.00 33.84 89 ALA A O 1
ATOM 693 N N . THR A 1 90 ? 17.277 -28.663 -42.038 1.00 40.38 90 THR A N 1
ATOM 694 C CA . THR A 1 90 ? 18.432 -29.242 -42.744 1.00 40.38 90 THR A CA 1
ATOM 695 C C . THR A 1 90 ? 18.144 -30.704 -43.137 1.00 40.38 90 THR A C 1
ATOM 697 O O . THR A 1 90 ? 17.326 -31.357 -42.480 1.00 40.38 90 THR A O 1
ATOM 700 N N . PRO A 1 91 ? 18.814 -31.254 -44.172 1.00 44.03 91 PRO A N 1
ATOM 701 C CA . PRO A 1 91 ? 20.007 -32.047 -43.865 1.00 44.03 91 PRO A CA 1
ATOM 702 C C . PRO A 1 91 ? 21.178 -31.953 -44.872 1.00 44.03 91 PRO A C 1
ATOM 704 O O . PRO A 1 91 ? 21.033 -31.661 -46.052 1.00 44.03 91 PRO A O 1
ATOM 707 N N . ASP A 1 92 ? 22.335 -32.233 -44.281 1.00 34.53 92 ASP A N 1
ATOM 708 C CA . ASP A 1 92 ? 23.679 -32.610 -44.735 1.00 34.53 92 ASP A CA 1
ATOM 709 C C . ASP A 1 92 ? 23.876 -33.251 -46.136 1.00 34.53 92 ASP A C 1
ATOM 711 O O . ASP A 1 92 ? 23.132 -34.157 -46.506 1.00 34.53 92 ASP A O 1
ATOM 715 N N . ALA A 1 93 ? 24.937 -32.822 -46.852 1.00 31.66 93 ALA A N 1
ATOM 716 C CA . ALA A 1 93 ? 25.863 -33.642 -47.669 1.00 31.66 93 ALA A CA 1
ATOM 717 C C . ALA A 1 93 ? 26.846 -32.777 -48.510 1.00 31.66 93 ALA A C 1
ATOM 719 O O . ALA A 1 93 ? 26.455 -32.038 -49.411 1.00 31.66 93 ALA A O 1
ATOM 720 N N . THR A 1 94 ? 28.152 -32.935 -48.270 1.00 35.19 94 THR A N 1
ATOM 721 C CA . THR A 1 94 ? 29.269 -32.691 -49.229 1.00 35.19 94 THR A CA 1
ATOM 722 C C . THR A 1 94 ? 29.789 -34.070 -49.699 1.00 35.19 94 THR A C 1
ATOM 724 O O . THR A 1 94 ? 29.545 -35.016 -48.946 1.00 35.19 94 THR A O 1
ATOM 727 N N . PRO A 1 95 ? 30.497 -34.268 -50.853 1.00 46.34 95 PRO A N 1
ATOM 728 C CA . PRO A 1 95 ? 31.583 -33.414 -51.382 1.00 46.34 95 PRO A CA 1
ATOM 729 C C . PRO A 1 95 ? 31.781 -33.306 -52.936 1.00 46.34 95 PRO A C 1
ATOM 731 O O . PRO A 1 95 ? 31.435 -34.194 -53.700 1.00 46.34 95 PRO A O 1
ATOM 734 N N . ASN A 1 96 ? 32.457 -32.215 -53.341 1.00 31.02 96 ASN A N 1
ATOM 735 C CA . ASN A 1 96 ? 33.52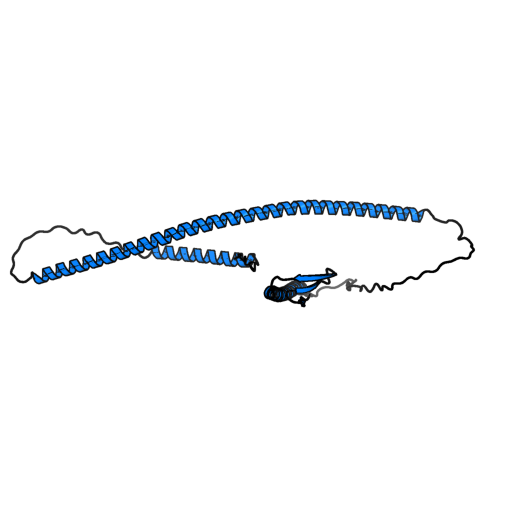1 -32.050 -54.370 1.00 31.02 96 ASN A CA 1
ATOM 736 C C . ASN A 1 96 ? 33.331 -32.409 -55.880 1.00 31.02 96 ASN A C 1
ATOM 738 O O . ASN A 1 96 ? 33.186 -33.578 -56.216 1.00 31.02 96 ASN A O 1
ATOM 742 N N . SER A 1 97 ? 33.488 -31.406 -56.778 1.00 34.56 97 SER A N 1
ATOM 743 C CA . SER A 1 97 ? 34.436 -31.361 -57.935 1.00 34.56 97 SER A CA 1
ATOM 744 C C . SER A 1 97 ? 34.280 -30.081 -58.818 1.00 34.56 97 SER A C 1
ATOM 746 O O . SER A 1 97 ? 33.182 -29.749 -59.249 1.00 34.56 97 SER A O 1
ATOM 748 N N . GLU A 1 98 ? 35.413 -29.392 -59.053 1.00 35.88 98 GLU A N 1
ATOM 749 C CA . GLU A 1 98 ? 35.801 -28.181 -59.855 1.00 35.88 98 GLU A CA 1
ATOM 750 C C . GLU A 1 98 ? 35.354 -28.057 -61.349 1.00 35.88 98 GLU A C 1
ATOM 752 O O . GLU A 1 98 ? 34.804 -29.035 -61.853 1.00 35.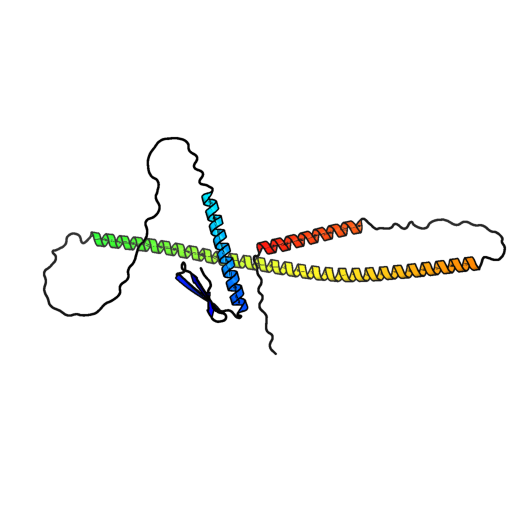88 98 GLU A O 1
ATOM 757 N N . PRO A 1 99 ? 35.689 -26.982 -62.150 1.00 45.75 99 PRO A N 1
ATOM 758 C CA . PRO A 1 99 ? 36.295 -25.642 -61.874 1.00 45.75 99 PRO A CA 1
ATOM 759 C C . PRO A 1 99 ? 35.669 -24.388 -62.603 1.00 45.75 99 PRO A C 1
ATOM 761 O O . PRO A 1 99 ? 35.130 -24.493 -63.697 1.00 45.75 99 PRO A O 1
ATOM 764 N N . ARG A 1 100 ? 35.842 -23.186 -61.995 1.00 39.91 100 ARG A N 1
ATOM 765 C CA . ARG A 1 100 ? 36.137 -21.789 -62.498 1.00 39.91 100 ARG A CA 1
ATOM 766 C C . ARG A 1 100 ? 35.714 -21.351 -63.946 1.00 39.91 100 ARG A C 1
ATOM 768 O O . ARG A 1 100 ? 36.028 -22.074 -64.884 1.00 39.91 100 ARG A O 1
ATOM 775 N N . PRO A 1 101 ? 35.141 -20.129 -64.195 1.00 44.03 101 PRO A N 1
ATOM 776 C CA . PRO A 1 101 ? 35.906 -18.858 -64.204 1.00 44.03 101 PRO A CA 1
ATOM 777 C C . PRO A 1 101 ? 35.250 -17.583 -63.620 1.00 44.03 101 PRO A C 1
ATOM 779 O O . PRO A 1 101 ? 34.100 -17.276 -63.889 1.00 44.03 101 PRO A O 1
ATOM 782 N N . GLU A 1 102 ? 36.062 -16.847 -62.843 1.00 38.56 102 GLU A N 1
ATOM 783 C CA . GLU A 1 102 ? 36.137 -15.382 -62.625 1.00 38.56 102 GLU A CA 1
ATOM 784 C C . GLU A 1 102 ? 34.891 -14.494 -62.851 1.00 38.56 102 GLU A C 1
ATOM 786 O O . GLU A 1 102 ? 34.450 -14.348 -63.991 1.00 38.56 102 GLU A O 1
ATOM 791 N N . PRO A 1 103 ? 34.468 -13.683 -61.858 1.00 49.16 103 PRO A N 1
ATOM 792 C CA . PRO A 1 103 ? 33.886 -12.382 -62.131 1.00 49.16 103 PRO A CA 1
ATOM 793 C C . PRO A 1 103 ? 34.986 -11.311 -62.147 1.00 49.16 103 PRO A C 1
ATOM 795 O O . PRO A 1 103 ? 35.701 -11.060 -61.177 1.00 49.16 103 PRO A O 1
ATOM 798 N N . SER A 1 104 ? 35.087 -10.684 -63.305 1.00 39.34 104 SER A N 1
ATOM 799 C CA . SER A 1 104 ? 35.855 -9.503 -63.663 1.00 39.34 104 SER A CA 1
ATOM 800 C C . SER A 1 104 ? 35.904 -8.423 -62.571 1.00 39.34 104 SER A C 1
ATOM 802 O O . SER A 1 104 ? 34.889 -7.870 -62.163 1.00 39.34 104 SER A O 1
ATOM 804 N N . GLN A 1 105 ? 37.128 -8.116 -62.150 1.00 48.00 105 GLN A N 1
ATOM 805 C CA . GLN A 1 105 ? 37.674 -6.812 -61.752 1.00 48.00 105 GLN A CA 1
ATOM 806 C C . GLN A 1 105 ? 36.685 -5.659 -61.459 1.00 48.00 105 GLN A C 1
ATOM 808 O O . GLN A 1 105 ? 36.105 -5.058 -62.357 1.00 48.00 105 GLN A O 1
ATOM 813 N N . ASN A 1 106 ? 36.648 -5.272 -60.180 1.00 49.25 106 ASN A N 1
ATOM 814 C CA . ASN A 1 106 ? 36.694 -3.897 -59.669 1.00 49.25 106 ASN A CA 1
ATOM 815 C C . ASN A 1 106 ? 36.043 -2.780 -60.509 1.00 49.25 106 ASN A C 1
ATOM 817 O O . ASN A 1 106 ? 36.711 -2.108 -61.293 1.00 49.25 106 ASN A O 1
ATOM 821 N N . ALA A 1 107 ? 34.815 -2.412 -60.138 1.00 45.12 107 ALA A N 1
ATOM 822 C CA . ALA A 1 107 ? 34.379 -1.019 -60.166 1.00 45.12 107 ALA A CA 1
ATOM 823 C C . ALA A 1 107 ? 33.512 -0.723 -58.926 1.00 45.12 107 ALA A C 1
ATOM 825 O O . ALA A 1 107 ? 32.368 -1.149 -58.842 1.00 45.12 107 ALA A O 1
ATOM 826 N N . LEU A 1 108 ? 34.097 0.042 -57.990 1.00 57.53 108 LEU A N 1
ATOM 827 C CA . LEU A 1 108 ? 33.544 0.616 -56.744 1.00 57.53 108 LEU A CA 1
ATOM 828 C C . LEU A 1 108 ? 33.605 -0.217 -55.435 1.00 57.53 108 LEU A C 1
ATOM 830 O O . LEU A 1 108 ? 32.574 -0.447 -54.805 1.00 57.53 108 LEU A O 1
ATOM 834 N N . PRO A 1 109 ? 34.802 -0.530 -54.893 1.00 52.81 109 PRO A N 1
ATOM 835 C CA . PRO A 1 109 ? 34.935 -1.065 -53.532 1.00 52.81 109 PRO A CA 1
ATOM 836 C C . PRO A 1 109 ? 34.938 0.007 -52.415 1.00 52.81 109 PRO A C 1
ATOM 838 O O . PRO A 1 109 ? 35.076 -0.333 -51.244 1.00 52.81 109 PRO A O 1
ATOM 841 N N . PHE A 1 110 ? 34.763 1.299 -52.725 1.00 50.16 110 PHE A N 1
ATOM 842 C CA . PHE A 1 110 ? 34.850 2.381 -51.722 1.00 50.16 110 PHE A CA 1
ATOM 843 C C . PHE A 1 110 ? 33.508 2.877 -51.157 1.00 50.16 110 PHE A C 1
ATOM 845 O O . PHE A 1 110 ? 33.494 3.545 -50.127 1.00 50.16 110 PHE A O 1
ATOM 852 N N . SER A 1 111 ? 32.373 2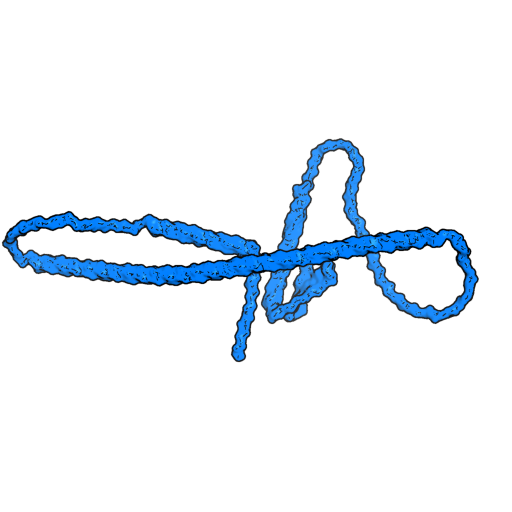.563 -51.793 1.00 56.09 111 SER A N 1
ATOM 853 C CA . SER A 1 111 ? 31.063 3.054 -51.323 1.00 56.09 111 SER A CA 1
ATOM 854 C C . SER A 1 111 ? 30.469 2.185 -50.207 1.00 56.09 111 SER A C 1
ATOM 856 O O . SER A 1 111 ? 29.859 2.697 -49.270 1.00 56.09 111 SER A O 1
ATOM 858 N N . HIS A 1 112 ? 30.698 0.868 -50.261 1.00 60.94 112 HIS A N 1
ATOM 859 C CA . HIS A 1 112 ? 30.163 -0.067 -49.268 1.00 60.94 112 HIS A CA 1
ATOM 860 C C . HIS A 1 112 ? 30.845 0.088 -47.897 1.00 60.94 112 HIS A C 1
ATOM 862 O O . HIS A 1 112 ? 30.173 0.105 -46.870 1.00 60.94 112 HIS A O 1
ATOM 868 N N . SER A 1 113 ? 32.163 0.313 -47.869 1.00 69.00 113 SER A N 1
ATOM 869 C CA . SER A 1 113 ? 32.918 0.551 -46.630 1.00 69.00 113 SER A CA 1
ATOM 870 C C . SER A 1 113 ? 32.497 1.843 -45.919 1.00 69.00 113 SER A C 1
ATOM 872 O O . SER A 1 113 ? 32.364 1.861 -44.697 1.00 69.00 113 SER A O 1
ATOM 874 N N . ALA A 1 114 ? 32.215 2.917 -46.662 1.00 79.00 114 ALA A N 1
ATOM 875 C CA . ALA A 1 114 ? 31.708 4.167 -46.097 1.00 79.00 114 ALA A CA 1
ATOM 876 C C . ALA A 1 114 ? 30.292 4.020 -45.510 1.00 79.00 114 ALA A C 1
ATOM 878 O O . ALA A 1 114 ? 30.003 4.587 -44.457 1.00 79.00 114 ALA A O 1
ATOM 879 N N . ALA A 1 115 ? 29.416 3.251 -46.162 1.00 82.50 115 ALA A N 1
ATOM 880 C CA . ALA A 1 115 ? 28.073 2.969 -45.655 1.00 82.50 115 ALA A CA 1
ATOM 881 C C . ALA A 1 115 ? 28.106 2.122 -44.370 1.00 82.50 115 ALA A C 1
ATOM 883 O O . ALA A 1 115 ? 27.401 2.438 -43.413 1.00 82.50 115 ALA A O 1
ATOM 884 N N . ILE A 1 116 ? 28.975 1.107 -44.316 1.00 86.56 116 ILE A N 1
ATOM 885 C CA . ILE A 1 116 ? 29.177 0.276 -43.120 1.00 86.56 116 ILE A CA 1
ATOM 886 C C . ILE A 1 116 ? 29.709 1.118 -41.954 1.00 86.56 116 ILE A C 1
ATOM 888 O O . ILE A 1 116 ? 29.189 1.024 -40.845 1.00 86.56 116 ILE A O 1
ATOM 892 N N . ASN A 1 117 ? 30.698 1.985 -42.195 1.00 91.00 117 ASN A N 1
ATOM 893 C CA . ASN A 1 117 ? 31.219 2.876 -41.154 1.00 91.00 117 ASN A CA 1
ATOM 894 C C . ASN A 1 117 ? 30.132 3.812 -40.598 1.00 91.00 117 ASN A C 1
ATOM 896 O O . ASN A 1 117 ? 29.996 3.928 -39.383 1.00 91.00 117 ASN A O 1
ATOM 900 N N . LYS A 1 118 ? 29.295 4.402 -41.462 1.00 93.38 118 LYS A N 1
ATOM 901 C CA . LYS A 1 118 ? 28.161 5.242 -41.030 1.00 93.38 118 LYS A CA 1
ATOM 902 C C . LYS A 1 118 ? 27.128 4.473 -40.202 1.00 93.38 118 LYS A C 1
ATOM 904 O O . LYS A 1 118 ? 26.569 5.035 -39.264 1.00 93.38 118 LYS A O 1
ATOM 909 N N . HIS A 1 119 ? 26.870 3.205 -40.531 1.00 94.06 119 HIS A N 1
ATOM 910 C CA . HIS A 1 119 ? 25.981 2.355 -39.737 1.00 94.06 119 HIS A CA 1
ATOM 911 C C . HIS A 1 119 ? 26.532 2.144 -38.319 1.00 94.06 119 HIS A C 1
ATOM 913 O O . HIS A 1 119 ? 25.806 2.371 -37.355 1.00 94.06 119 HIS A O 1
ATOM 919 N N . TRP A 1 120 ? 27.818 1.811 -38.180 1.00 96.69 120 TRP A N 1
ATOM 920 C CA . TRP A 1 120 ? 28.446 1.640 -36.865 1.00 96.69 120 TRP A CA 1
ATOM 921 C C . TRP A 1 120 ? 28.505 2.932 -36.048 1.00 96.69 120 TRP A C 1
ATOM 923 O O . TRP A 1 120 ? 28.298 2.901 -34.835 1.00 96.69 120 TRP A O 1
ATOM 933 N N . GLU A 1 121 ? 28.749 4.076 -36.689 1.00 95.38 121 GLU A N 1
ATOM 934 C CA . GLU A 1 121 ? 28.692 5.381 -36.022 1.00 95.38 121 GLU A CA 1
ATOM 935 C C . GLU A 1 121 ? 27.285 5.690 -35.489 1.00 95.38 121 GLU A C 1
ATOM 937 O O . GLU A 1 121 ? 27.143 6.150 -34.352 1.00 95.38 121 GLU A O 1
ATOM 942 N N . ALA A 1 122 ? 26.245 5.394 -36.276 1.00 95.56 122 ALA A N 1
ATOM 943 C CA . ALA A 1 122 ? 24.855 5.551 -35.855 1.00 95.56 122 ALA A CA 1
ATOM 944 C C . ALA A 1 122 ? 24.496 4.602 -34.699 1.00 95.56 122 ALA A C 1
ATOM 946 O O . ALA A 1 122 ? 23.899 5.038 -33.712 1.00 95.56 122 ALA A O 1
ATOM 947 N N . GLU A 1 123 ? 24.917 3.338 -34.778 1.00 97.06 123 GLU A N 1
ATOM 948 C CA . GLU A 1 123 ? 24.721 2.335 -33.725 1.00 97.06 123 GLU A CA 1
ATOM 949 C C . GLU A 1 123 ? 25.402 2.776 -32.420 1.00 97.06 123 GLU A C 1
ATOM 951 O O . GLU A 1 123 ? 24.805 2.745 -31.344 1.00 97.06 123 GLU A O 1
ATOM 956 N N . LEU A 1 124 ? 26.634 3.286 -32.506 1.00 97.44 124 LEU A N 1
ATOM 957 C CA . LEU A 1 124 ? 27.371 3.800 -31.354 1.00 97.44 124 LEU A CA 1
ATOM 958 C C . LEU A 1 124 ? 26.676 5.014 -30.724 1.00 97.44 124 LEU A C 1
ATOM 960 O O . LEU A 1 124 ? 26.623 5.127 -29.495 1.00 97.44 124 LEU A O 1
ATOM 964 N N . ALA A 1 125 ? 26.141 5.928 -31.536 1.00 97.38 125 ALA A N 1
ATOM 965 C CA . ALA A 1 125 ? 25.371 7.067 -31.045 1.00 97.38 125 ALA A CA 1
ATOM 966 C C . ALA A 1 125 ? 24.072 6.617 -30.354 1.00 97.38 125 ALA A C 1
ATOM 968 O O . ALA A 1 125 ? 23.758 7.102 -29.261 1.00 97.38 125 ALA A O 1
ATOM 969 N N . ALA A 1 126 ? 23.357 5.650 -30.935 1.00 97.88 126 ALA A N 1
ATOM 970 C CA . ALA A 1 126 ? 22.155 5.065 -30.345 1.00 97.88 126 ALA A CA 1
ATOM 971 C C . ALA A 1 126 ? 22.462 4.358 -29.015 1.00 97.88 126 ALA A C 1
ATOM 973 O O . ALA A 1 126 ? 21.769 4.585 -28.021 1.00 97.88 126 ALA A O 1
ATOM 974 N N . LEU A 1 127 ? 23.545 3.577 -28.956 1.00 98.38 127 LEU A N 1
ATOM 975 C CA . LEU A 1 127 ? 24.010 2.909 -27.738 1.00 98.38 127 LEU A CA 1
ATOM 976 C C . LEU A 1 127 ? 24.367 3.910 -26.636 1.00 98.38 127 LEU A C 1
ATOM 978 O O . LEU A 1 127 ? 23.946 3.732 -25.491 1.00 98.38 127 LEU A O 1
ATOM 982 N N . LYS A 1 128 ? 25.074 4.997 -26.966 1.00 98.38 128 LYS A N 1
ATOM 983 C CA . LYS A 1 128 ? 25.356 6.088 -26.016 1.00 98.38 128 LYS A CA 1
ATOM 984 C C . LYS A 1 128 ? 24.070 6.741 -25.506 1.00 98.38 128 LYS A C 1
ATOM 986 O O . LYS A 1 128 ? 23.934 6.959 -24.303 1.00 98.38 128 LYS A O 1
ATOM 991 N N . GLY A 1 129 ? 23.109 7.001 -26.393 1.00 98.38 129 GLY A N 1
ATOM 992 C CA . GLY A 1 129 ? 21.799 7.542 -26.022 1.00 98.38 129 GLY A CA 1
ATOM 993 C C . GLY A 1 129 ? 21.014 6.607 -25.096 1.00 98.38 129 GLY A C 1
ATOM 994 O O . GLY A 1 129 ? 20.446 7.052 -24.098 1.00 98.38 129 GLY A O 1
ATOM 995 N N . ASN A 1 130 ? 21.026 5.304 -25.374 1.00 98.19 130 ASN A N 1
ATOM 996 C CA . ASN A 1 130 ? 20.384 4.299 -24.528 1.00 98.19 130 ASN A CA 1
ATOM 997 C C . ASN A 1 130 ? 21.066 4.190 -23.159 1.00 98.19 130 ASN A C 1
ATOM 999 O O . ASN A 1 130 ? 20.378 4.138 -22.140 1.00 98.19 130 ASN A O 1
ATOM 1003 N N . ASN A 1 131 ? 22.398 4.237 -23.106 1.00 98.31 131 ASN A N 1
ATOM 1004 C CA . ASN A 1 131 ? 23.139 4.246 -21.847 1.00 98.31 131 ASN A CA 1
ATOM 1005 C C . ASN A 1 131 ? 22.797 5.478 -20.982 1.00 98.31 131 ASN A C 1
ATOM 1007 O O . ASN A 1 131 ? 22.574 5.347 -19.776 1.00 98.31 131 ASN A O 1
ATOM 1011 N N . ALA A 1 132 ? 22.651 6.655 -21.600 1.00 98.44 132 ALA A N 1
ATOM 1012 C CA . ALA A 1 132 ? 22.213 7.865 -20.904 1.00 98.44 132 ALA A CA 1
ATOM 1013 C C . ALA A 1 132 ? 20.791 7.723 -20.330 1.00 98.44 132 ALA A C 1
ATOM 1015 O O . ALA A 1 132 ? 20.556 8.075 -19.174 1.00 98.44 132 ALA A O 1
ATOM 1016 N N . LYS A 1 133 ? 19.853 7.147 -21.097 1.00 98.50 133 LYS A N 1
ATOM 1017 C CA . LYS A 1 133 ? 18.484 6.872 -20.622 1.00 98.50 133 LYS A CA 1
ATOM 1018 C C . LYS A 1 133 ? 18.464 5.891 -19.451 1.00 98.50 133 LYS A C 1
ATOM 1020 O O . LYS A 1 133 ? 17.763 6.135 -18.475 1.00 98.50 133 LYS A O 1
ATOM 1025 N N . LEU A 1 134 ? 19.251 4.815 -19.519 1.00 98.50 134 LEU A N 1
ATOM 1026 C CA . LEU A 1 134 ? 19.375 3.849 -18.422 1.00 98.50 134 LEU A CA 1
ATOM 1027 C C . LEU A 1 134 ? 19.950 4.500 -17.161 1.00 98.50 134 LEU A C 1
ATOM 1029 O O . LEU A 1 134 ? 19.447 4.266 -16.065 1.00 98.50 134 LEU A O 1
ATOM 1033 N N . THR A 1 135 ? 20.953 5.365 -17.318 1.00 98.38 135 THR A N 1
ATOM 1034 C CA . THR A 1 135 ? 21.533 6.125 -16.204 1.00 98.38 135 THR A CA 1
ATOM 1035 C C . THR A 1 135 ? 20.498 7.055 -15.565 1.00 98.38 135 THR A C 1
ATOM 1037 O O . THR A 1 135 ? 20.371 7.082 -14.341 1.00 98.38 135 THR A O 1
ATOM 1040 N N . ALA A 1 136 ? 19.710 7.771 -16.373 1.00 98.25 136 ALA A N 1
ATOM 1041 C CA . ALA A 1 136 ? 18.636 8.631 -15.877 1.00 98.25 136 ALA A CA 1
ATOM 1042 C C . ALA A 1 136 ? 17.552 7.831 -15.132 1.00 98.25 136 ALA A C 1
ATOM 1044 O O . ALA A 1 136 ? 17.207 8.178 -14.004 1.00 98.25 136 ALA A O 1
ATOM 1045 N N . ALA A 1 137 ? 17.085 6.718 -15.709 1.00 97.50 137 ALA A N 1
ATOM 1046 C CA . ALA A 1 137 ? 16.090 5.845 -15.085 1.00 97.50 137 ALA A CA 1
ATOM 1047 C C . ALA A 1 137 ? 16.595 5.225 -13.769 1.00 97.50 137 ALA A C 1
ATOM 1049 O O . ALA A 1 137 ? 15.831 5.063 -12.817 1.00 97.50 137 ALA A O 1
ATOM 1050 N N . LEU A 1 138 ? 17.890 4.907 -13.678 1.00 98.38 138 LEU A N 1
ATOM 1051 C CA . LEU A 1 138 ? 18.499 4.410 -12.445 1.00 98.38 138 LEU A CA 1
ATOM 1052 C C . LEU A 1 138 ? 18.525 5.482 -11.345 1.00 98.38 138 LEU A C 1
ATOM 1054 O O . LEU A 1 138 ? 18.210 5.188 -10.187 1.00 98.38 138 LEU A O 1
ATOM 1058 N N . LEU A 1 139 ? 18.873 6.725 -11.691 1.00 98.25 139 LEU A N 1
ATOM 1059 C CA . LEU A 1 139 ? 18.841 7.852 -10.755 1.00 98.25 139 LEU A CA 1
ATOM 1060 C C . LEU A 1 139 ? 17.414 8.147 -10.284 1.00 98.25 139 LEU A C 1
ATOM 1062 O O . LEU A 1 139 ? 17.195 8.348 -9.088 1.00 98.25 139 LEU A O 1
ATOM 1066 N N . GLU A 1 140 ? 16.445 8.102 -11.195 1.00 97.75 140 GLU A N 1
ATOM 1067 C CA . GLU A 1 140 ? 15.026 8.262 -10.877 1.00 97.75 140 GLU A CA 1
ATOM 1068 C C . GLU A 1 140 ? 14.524 7.139 -9.961 1.00 97.75 140 GLU A C 1
ATOM 1070 O O . GLU A 1 140 ? 13.932 7.411 -8.919 1.00 97.75 140 GLU A O 1
ATOM 1075 N N . SER A 1 141 ? 14.843 5.877 -10.265 1.00 96.06 141 SER A N 1
ATOM 1076 C CA . SER A 1 141 ? 14.523 4.738 -9.395 1.00 96.06 141 SER A CA 1
ATOM 1077 C C . SER A 1 141 ? 15.133 4.904 -7.998 1.00 96.06 141 SER A C 1
ATOM 1079 O O . SER A 1 141 ? 14.473 4.680 -6.981 1.00 96.06 141 SER A O 1
ATOM 1081 N N . THR A 1 142 ? 16.368 5.406 -7.924 1.00 98.12 142 THR A N 1
ATOM 1082 C CA . THR A 1 142 ? 17.037 5.710 -6.652 1.00 98.12 142 THR A CA 1
ATOM 1083 C C . THR A 1 142 ? 16.321 6.822 -5.876 1.00 98.12 142 THR A C 1
ATOM 1085 O O . THR A 1 142 ? 16.204 6.737 -4.649 1.00 98.12 142 THR A O 1
ATOM 1088 N N . ALA A 1 143 ? 15.820 7.856 -6.556 1.00 96.75 143 ALA A N 1
ATOM 1089 C CA . ALA A 1 143 ? 15.015 8.911 -5.940 1.00 96.75 143 ALA A CA 1
ATOM 1090 C C . ALA A 1 143 ? 13.663 8.373 -5.446 1.00 96.75 143 ALA A C 1
ATOM 1092 O O . ALA A 1 143 ? 13.290 8.632 -4.300 1.00 96.75 143 ALA A O 1
ATOM 1093 N N . ASN A 1 144 ? 12.995 7.539 -6.246 1.00 98.06 144 ASN A N 1
ATOM 1094 C CA . ASN A 1 144 ? 11.737 6.893 -5.881 1.00 98.06 144 ASN A CA 1
ATOM 1095 C C . ASN A 1 144 ? 11.900 6.049 -4.613 1.00 98.06 144 ASN A C 1
ATOM 1097 O O . ASN A 1 144 ? 11.105 6.178 -3.688 1.00 98.06 144 ASN A O 1
ATOM 1101 N N . VAL A 1 145 ? 12.966 5.247 -4.499 1.00 98.25 145 VAL A N 1
ATOM 1102 C CA . VAL A 1 145 ? 13.245 4.473 -3.273 1.00 98.25 145 VAL A CA 1
ATOM 1103 C C . VAL A 1 145 ? 13.333 5.377 -2.038 1.00 98.25 145 VAL A C 1
ATOM 1105 O O . VAL A 1 145 ? 12.826 5.012 -0.976 1.00 98.25 145 VAL A O 1
ATOM 1108 N N . LYS A 1 146 ? 13.947 6.560 -2.150 1.00 97.69 146 LYS A N 1
ATOM 1109 C CA . LYS A 1 146 ? 14.025 7.519 -1.035 1.00 97.69 146 LYS A CA 1
ATOM 1110 C C . LYS A 1 146 ? 12.650 8.089 -0.685 1.00 97.69 146 LYS A C 1
ATOM 1112 O O . LYS A 1 146 ? 12.315 8.142 0.496 1.00 97.69 146 LYS A O 1
ATOM 1117 N N . GLN A 1 147 ? 11.849 8.450 -1.685 1.00 98.06 147 GLN A N 1
ATOM 1118 C CA . GLN A 1 147 ? 10.487 8.951 -1.478 1.00 98.06 147 GLN A CA 1
ATOM 1119 C C . GLN A 1 147 ? 9.584 7.899 -0.828 1.00 98.06 147 GLN A C 1
ATOM 1121 O O . GLN A 1 147 ? 8.920 8.195 0.160 1.00 98.06 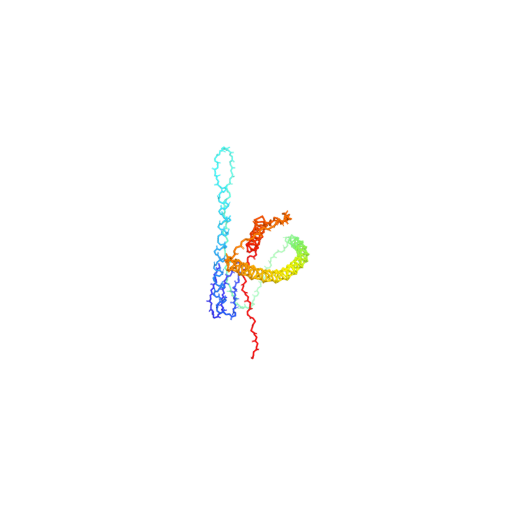147 GLN A O 1
ATOM 1126 N N . TRP A 1 148 ? 9.609 6.651 -1.305 1.00 98.12 148 TRP A N 1
ATOM 1127 C CA . TRP A 1 148 ? 8.821 5.566 -0.713 1.00 98.12 148 TRP A CA 1
ATOM 1128 C C . TRP A 1 148 ? 9.220 5.285 0.735 1.00 98.12 148 TRP A C 1
ATOM 1130 O O . TRP A 1 148 ? 8.351 5.086 1.582 1.00 98.12 148 TRP A O 1
ATOM 1140 N N . LYS A 1 149 ? 10.521 5.323 1.048 1.00 98.44 149 LYS A N 1
ATOM 1141 C CA . LYS A 1 149 ? 11.004 5.209 2.432 1.00 98.44 149 LYS A CA 1
ATOM 1142 C C . LYS A 1 149 ? 10.496 6.350 3.312 1.00 98.44 149 LYS A C 1
ATOM 1144 O O . LYS A 1 149 ? 10.065 6.095 4.431 1.00 98.44 149 LYS A O 1
ATOM 1149 N N . GLN A 1 150 ? 10.522 7.583 2.811 1.00 98.50 150 GLN A N 1
ATOM 1150 C CA . GLN A 1 150 ? 9.999 8.738 3.538 1.00 98.50 150 GLN A CA 1
ATOM 1151 C C . GLN A 1 150 ? 8.488 8.620 3.774 1.00 98.50 150 GLN A C 1
ATOM 1153 O O . GLN A 1 150 ? 8.020 8.864 4.882 1.00 98.50 150 GLN A O 1
ATOM 1158 N N . GLN A 1 151 ? 7.737 8.190 2.761 1.00 98.19 151 GLN A N 1
ATOM 1159 C CA . GLN A 1 151 ? 6.296 7.983 2.869 1.00 98.19 151 GLN A CA 1
ATOM 1160 C C . GLN A 1 151 ? 5.957 6.890 3.889 1.00 98.19 151 GLN A C 1
ATOM 1162 O O . GLN A 1 151 ? 5.029 7.044 4.681 1.00 98.19 151 GLN A O 1
ATOM 1167 N N . LEU A 1 152 ? 6.727 5.799 3.900 1.00 98.12 152 LEU A N 1
ATOM 1168 C CA . LEU A 1 152 ? 6.571 4.732 4.884 1.00 98.12 152 LEU A CA 1
ATOM 1169 C C . LEU A 1 152 ? 6.816 5.243 6.309 1.00 98.12 152 LEU A C 1
ATOM 1171 O O . LEU A 1 152 ? 6.014 4.954 7.191 1.00 98.12 152 LEU A O 1
ATOM 1175 N N . ALA A 1 153 ? 7.874 6.031 6.519 1.00 98.00 153 ALA A N 1
ATOM 1176 C CA . ALA A 1 153 ? 8.166 6.630 7.820 1.00 98.00 153 ALA A CA 1
ATOM 1177 C C . ALA A 1 153 ? 7.036 7.565 8.289 1.00 98.00 153 ALA A C 1
ATOM 1179 O O . ALA A 1 153 ? 6.606 7.474 9.435 1.00 98.00 153 ALA A O 1
ATOM 1180 N N . ALA A 1 154 ? 6.490 8.394 7.393 1.00 97.62 154 ALA A N 1
ATOM 1181 C CA . ALA A 1 154 ? 5.363 9.272 7.712 1.00 97.62 154 ALA A CA 1
ATOM 1182 C C . ALA A 1 154 ? 4.104 8.488 8.128 1.00 97.62 154 ALA A C 1
ATOM 1184 O O . ALA A 1 154 ? 3.411 8.869 9.070 1.00 97.62 154 ALA A O 1
ATOM 1185 N N . TYR A 1 155 ? 3.808 7.367 7.460 1.00 97.69 155 TYR A N 1
ATOM 1186 C CA . TYR A 1 155 ? 2.687 6.512 7.859 1.00 97.69 155 TYR A CA 1
ATOM 1187 C C . TYR A 1 155 ? 2.928 5.773 9.178 1.00 97.69 155 TYR A C 1
ATOM 1189 O O . TYR A 1 155 ? 1.976 5.567 9.929 1.00 97.69 155 TYR A O 1
ATOM 1197 N N . GLN A 1 156 ? 4.171 5.387 9.475 1.00 98.44 156 GLN A N 1
ATOM 1198 C CA . GLN A 1 156 ? 4.528 4.791 10.765 1.00 98.44 156 GLN A CA 1
ATOM 1199 C C . GLN A 1 156 ? 4.333 5.790 11.912 1.00 98.44 156 GLN A C 1
ATOM 1201 O O . GLN A 1 156 ? 3.678 5.452 12.895 1.00 98.44 156 GLN A O 1
ATOM 1206 N N . GLU A 1 157 ? 4.797 7.032 11.751 1.00 98.00 157 GLU A N 1
ATOM 1207 C CA . GLU A 1 157 ? 4.599 8.100 12.741 1.00 98.00 157 GLU A CA 1
ATOM 1208 C C . GLU A 1 157 ? 3.107 8.374 12.994 1.00 98.00 157 GLU A C 1
ATOM 1210 O O . GLU A 1 157 ? 2.662 8.467 14.139 1.00 98.00 157 GLU A O 1
ATOM 1215 N N . GLU A 1 158 ? 2.301 8.442 11.932 1.00 98.00 158 GLU A N 1
ATOM 1216 C CA . GLU A 1 158 ? 0.858 8.655 12.060 1.00 98.00 158 GLU A CA 1
ATOM 1217 C C . GLU A 1 158 ? 0.157 7.480 12.763 1.00 98.00 158 GLU A C 1
ATOM 1219 O O . GLU A 1 158 ? -0.732 7.694 13.591 1.00 98.00 158 GLU A O 1
ATOM 1224 N N . ALA A 1 159 ? 0.573 6.241 12.488 1.00 97.56 159 ALA A N 1
ATOM 1225 C CA . ALA A 1 159 ? 0.050 5.066 13.177 1.00 97.56 159 ALA A CA 1
ATOM 1226 C C . ALA A 1 159 ? 0.385 5.093 14.678 1.00 97.56 159 ALA A C 1
ATOM 1228 O O . ALA A 1 159 ? -0.494 4.859 15.509 1.00 97.56 159 ALA A O 1
ATOM 1229 N N . GLU A 1 160 ? 1.620 5.444 15.041 1.00 98.38 160 GLU A N 1
ATOM 1230 C CA . GLU A 1 160 ? 2.036 5.602 16.440 1.00 98.38 160 GLU A CA 1
ATOM 1231 C C . GLU A 1 160 ? 1.257 6.717 17.147 1.00 98.38 160 GLU A C 1
ATOM 1233 O O . GLU A 1 160 ? 0.770 6.536 18.270 1.00 98.38 160 GLU A O 1
ATOM 1238 N N . ARG A 1 161 ? 1.058 7.854 16.471 1.00 98.50 161 ARG A N 1
ATOM 1239 C CA . ARG A 1 161 ? 0.261 8.975 16.981 1.00 98.50 161 ARG A CA 1
ATOM 1240 C C . ARG A 1 161 ? -1.189 8.565 17.241 1.00 98.50 161 ARG A C 1
ATOM 1242 O O . ARG A 1 161 ? -1.752 8.920 18.281 1.00 98.50 161 ARG A O 1
ATOM 1249 N N . LEU A 1 162 ? -1.799 7.824 16.315 1.00 98.50 162 LEU A N 1
ATOM 1250 C CA . LEU A 1 162 ? -3.161 7.312 16.465 1.00 98.50 162 LEU A CA 1
ATOM 1251 C C . LEU A 1 162 ? -3.257 6.285 17.595 1.00 98.50 162 LEU A C 1
ATOM 1253 O O . LEU A 1 162 ? -4.170 6.396 18.412 1.00 98.50 162 LEU A O 1
ATOM 1257 N N . HIS A 1 163 ? -2.311 5.348 17.702 1.00 98.38 163 HIS A N 1
ATOM 1258 C CA . HIS A 1 163 ? -2.262 4.394 18.814 1.00 98.38 163 HIS A CA 1
ATOM 1259 C C . HIS A 1 163 ? -2.194 5.107 20.164 1.00 98.38 163 HIS A C 1
ATOM 1261 O O . HIS A 1 163 ? -3.012 4.830 21.041 1.00 98.38 163 HIS A O 1
ATOM 1267 N N . LYS A 1 164 ? -1.302 6.095 20.308 1.00 98.06 164 LYS A N 1
ATOM 1268 C CA . LYS A 1 164 ? -1.217 6.905 21.529 1.00 98.06 164 LYS A CA 1
ATOM 1269 C C . LYS A 1 164 ? -2.553 7.578 21.849 1.00 98.06 164 LYS A C 1
ATOM 1271 O O . LYS A 1 164 ? -3.008 7.540 22.991 1.00 98.06 164 LYS A O 1
ATOM 1276 N N . ARG A 1 165 ? -3.215 8.156 20.840 1.00 97.75 165 ARG A N 1
ATOM 1277 C CA . ARG A 1 165 ? -4.507 8.825 21.031 1.00 97.75 165 ARG A CA 1
ATOM 1278 C C . ARG A 1 165 ? -5.616 7.858 21.449 1.00 97.75 165 ARG A C 1
ATOM 1280 O O . ARG A 1 165 ? -6.454 8.232 22.268 1.00 97.75 165 ARG A O 1
ATOM 1287 N N . VAL A 1 166 ? -5.635 6.646 20.899 1.00 97.94 166 VAL A N 1
ATOM 1288 C CA . VAL A 1 166 ? -6.586 5.595 21.291 1.00 97.94 166 VAL A CA 1
ATOM 1289 C C . VAL A 1 166 ? -6.378 5.218 22.755 1.00 97.94 166 VAL A C 1
ATOM 1291 O O . VAL A 1 166 ? -7.334 5.285 23.522 1.00 97.94 166 VAL A O 1
ATOM 1294 N N . THR A 1 167 ? -5.139 4.954 23.176 1.00 96.88 167 THR A N 1
ATOM 1295 C CA . THR A 1 167 ? -4.828 4.622 24.576 1.00 96.88 167 THR A CA 1
ATOM 1296 C C . THR A 1 167 ? -5.233 5.737 25.548 1.00 96.88 167 THR A C 1
ATOM 1298 O O . THR A 1 167 ? -5.804 5.473 26.607 1.00 96.88 167 THR A O 1
ATOM 1301 N N . GLU A 1 168 ? -4.995 7.004 25.194 1.00 96.44 168 GLU A N 1
ATOM 1302 C CA . GLU A 1 168 ? -5.455 8.147 25.996 1.00 96.44 168 GLU A CA 1
ATOM 1303 C C . GLU A 1 168 ? -6.985 8.176 26.133 1.00 96.44 168 GLU A C 1
ATOM 1305 O O . GLU A 1 168 ? -7.512 8.406 27.223 1.00 96.44 168 GLU A O 1
ATOM 1310 N N . LEU A 1 169 ? -7.710 7.938 25.036 1.00 95.19 169 LEU A N 1
ATOM 1311 C CA . LEU A 1 169 ? -9.173 7.911 25.035 1.00 95.19 169 LEU A CA 1
ATOM 1312 C C . LEU A 1 169 ? -9.733 6.735 25.841 1.00 95.19 169 LEU A C 1
ATOM 1314 O O . LEU A 1 169 ? -10.720 6.913 26.554 1.00 95.19 169 LEU A O 1
ATOM 1318 N N . GLU A 1 170 ? -9.107 5.562 25.771 1.00 94.62 170 GLU A N 1
ATOM 1319 C CA . GLU A 1 170 ? -9.477 4.390 26.570 1.00 94.62 170 GLU A CA 1
ATOM 1320 C C . GLU A 1 170 ? -9.320 4.668 28.072 1.00 94.62 170 GLU A C 1
ATOM 1322 O O . GLU A 1 170 ? -10.235 4.382 28.849 1.00 94.62 170 GLU A O 1
ATOM 1327 N N . CYS A 1 171 ? -8.224 5.320 28.475 1.00 93.50 171 CYS A N 1
ATOM 1328 C CA . CYS A 1 171 ? -7.995 5.737 29.861 1.00 93.50 171 CYS A CA 1
ATOM 1329 C C . CYS A 1 171 ? -9.073 6.721 30.358 1.00 93.50 171 CYS A C 1
ATOM 1331 O O . CYS A 1 171 ? -9.690 6.507 31.407 1.00 93.50 171 CYS A O 1
ATOM 1333 N N . VAL A 1 172 ? -9.363 7.769 29.576 1.00 93.56 172 VAL A N 1
ATOM 1334 C CA . VAL A 1 172 ? -10.397 8.768 29.915 1.00 93.56 172 VAL A CA 1
ATOM 1335 C C . VAL A 1 172 ? -11.796 8.142 29.961 1.00 93.56 172 VAL A C 1
ATOM 1337 O O . VAL A 1 172 ? -12.609 8.482 30.827 1.00 93.56 172 VAL A O 1
ATOM 1340 N N . SER A 1 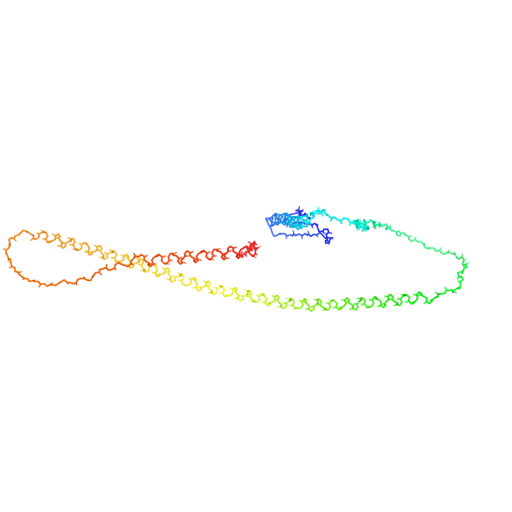173 ? -12.093 7.210 29.055 1.00 90.31 173 SER A N 1
ATOM 1341 C CA . SER A 1 173 ? -13.368 6.486 29.035 1.00 90.31 173 SER A CA 1
ATOM 1342 C C . SER A 1 173 ? -13.534 5.615 30.286 1.00 90.31 173 SER A C 1
ATOM 1344 O O . SER A 1 173 ? -14.582 5.664 30.934 1.00 90.31 173 SER A O 1
ATOM 1346 N N . GLY A 1 174 ? -12.476 4.907 30.703 1.00 90.62 174 GLY A N 1
ATOM 1347 C CA . GLY A 1 174 ? -12.445 4.161 31.964 1.00 90.62 174 GLY A CA 1
ATOM 1348 C C . GLY A 1 174 ? -12.753 5.046 33.174 1.00 90.62 174 GLY A C 1
ATOM 1349 O O . GLY A 1 174 ? -13.663 4.739 33.945 1.00 90.62 174 GLY A O 1
ATOM 1350 N N . GLN A 1 175 ? -12.083 6.196 33.293 1.00 91.56 175 GLN A N 1
ATOM 1351 C CA . GLN A 1 175 ? -12.355 7.169 34.361 1.00 91.56 175 GLN A CA 1
ATOM 1352 C C . GLN A 1 175 ? -13.795 7.693 34.326 1.00 91.56 175 GLN A C 1
ATOM 1354 O O . GLN A 1 175 ? -14.446 7.802 35.363 1.00 91.56 175 GLN A O 1
ATOM 1359 N N . THR A 1 176 ? -14.325 7.976 33.135 1.00 90.75 176 THR A N 1
ATOM 1360 C CA . THR A 1 176 ? -15.706 8.450 32.969 1.00 90.75 176 THR A CA 1
ATOM 1361 C C . THR A 1 176 ? -16.719 7.425 33.481 1.00 90.75 176 THR A C 1
ATOM 1363 O O . THR A 1 176 ? -17.715 7.805 34.096 1.00 90.75 176 THR A O 1
ATOM 1366 N N . ASN A 1 177 ? -16.480 6.132 33.257 1.00 90.44 177 ASN A N 1
ATOM 1367 C CA . ASN A 1 177 ? -17.356 5.071 33.757 1.00 90.44 177 ASN A CA 1
ATOM 1368 C C . ASN A 1 177 ? -17.304 4.956 35.286 1.00 90.44 177 ASN A C 1
ATOM 1370 O O . ASN A 1 177 ? -18.356 4.837 35.911 1.00 90.44 177 ASN A O 1
ATOM 1374 N N . VAL A 1 178 ? -16.118 5.088 35.892 1.00 93.31 178 VAL A N 1
ATOM 1375 C CA . VAL A 1 178 ? -15.964 5.130 37.359 1.00 93.31 178 VAL A CA 1
ATOM 1376 C C . VAL A 1 178 ? -16.731 6.314 37.956 1.00 93.31 178 VAL A C 1
ATOM 1378 O O . VAL A 1 178 ? -17.531 6.137 38.871 1.00 93.31 178 VAL A O 1
ATOM 1381 N N . ILE A 1 179 ? -16.563 7.512 37.387 1.00 93.00 179 ILE A N 1
ATOM 1382 C CA . ILE A 1 179 ? -17.266 8.723 37.841 1.00 93.00 179 ILE A CA 1
ATOM 1383 C C . ILE A 1 179 ? -18.787 8.555 37.719 1.00 93.00 179 ILE A C 1
ATOM 1385 O O . ILE A 1 179 ? -19.530 8.981 38.604 1.00 93.00 179 ILE A O 1
ATOM 1389 N N . LYS A 1 180 ? -19.270 7.921 36.643 1.00 93.94 180 LYS A N 1
ATOM 1390 C CA . LYS A 1 180 ? -20.699 7.622 36.474 1.00 93.94 180 LYS A CA 1
ATOM 1391 C C . LYS A 1 180 ? -21.217 6.661 37.546 1.00 93.94 180 LYS A C 1
ATOM 1393 O O . LYS A 1 180 ? -22.277 6.949 38.091 1.00 93.94 180 LYS A O 1
ATOM 1398 N N . SER A 1 181 ? -20.478 5.595 37.872 1.00 93.81 181 SER A N 1
ATOM 1399 C CA . SER A 1 181 ? -20.847 4.658 38.950 1.00 93.81 181 SER A CA 1
ATOM 1400 C C . SER A 1 181 ? -20.949 5.370 40.298 1.00 93.81 181 SER A C 1
ATOM 1402 O O . SER A 1 181 ? -21.980 5.312 40.965 1.00 93.81 181 SER A O 1
ATOM 1404 N N . HIS A 1 182 ? -19.929 6.157 40.646 1.00 95.56 182 HIS A N 1
ATOM 1405 C CA . HIS A 1 182 ? -19.936 6.939 41.882 1.00 95.56 182 HIS A CA 1
ATOM 1406 C C . HIS A 1 182 ? -21.113 7.924 41.921 1.00 95.56 182 HIS A C 1
ATOM 1408 O O . HIS A 1 182 ? -21.766 8.085 42.949 1.00 95.56 182 HIS A O 1
ATOM 1414 N N . LYS A 1 183 ? -21.435 8.572 40.793 1.00 95.88 183 LYS A N 1
ATOM 1415 C CA . LYS A 1 183 ? -22.605 9.454 40.699 1.00 95.88 183 LYS A CA 1
ATOM 1416 C C . LYS A 1 183 ? -23.914 8.694 40.935 1.00 95.88 183 LYS A C 1
ATOM 1418 O O . LYS A 1 183 ? -24.793 9.222 41.610 1.00 95.88 183 LYS A O 1
ATOM 1423 N N . THR A 1 184 ? -24.062 7.489 40.384 1.00 94.31 184 THR A N 1
ATOM 1424 C CA . THR A 1 184 ? -25.265 6.673 40.607 1.00 94.31 184 THR A CA 1
ATOM 1425 C C . THR A 1 184 ? -25.397 6.224 42.061 1.00 94.31 184 THR A C 1
ATOM 1427 O O . THR A 1 184 ? -26.489 6.320 42.609 1.00 94.31 184 THR A O 1
ATOM 1430 N N . GLU A 1 185 ? -24.299 5.831 42.708 1.00 95.75 185 GLU A N 1
ATOM 1431 C CA . GLU A 1 185 ? -24.278 5.437 44.126 1.00 95.75 185 GLU A CA 1
ATOM 1432 C C . GLU A 1 185 ? -24.647 6.606 45.054 1.00 95.75 185 GLU A C 1
ATOM 1434 O O . GLU A 1 185 ? -25.467 6.459 45.964 1.00 95.75 185 GLU A O 1
ATOM 1439 N N . LEU A 1 186 ? -24.107 7.801 44.787 1.00 96.12 186 LEU A N 1
ATOM 1440 C CA . LEU A 1 186 ? -24.468 9.016 45.523 1.00 96.12 186 LEU A CA 1
ATOM 1441 C C . LEU A 1 186 ? -25.949 9.368 45.346 1.00 96.12 186 LEU A C 1
ATOM 1443 O O . LEU A 1 186 ? -26.618 9.674 46.328 1.00 96.12 186 LEU A O 1
ATOM 1447 N N . ASN A 1 187 ? -26.478 9.286 44.122 1.00 95.19 187 ASN A N 1
ATOM 1448 C CA . ASN A 1 187 ? -27.899 9.533 43.865 1.00 95.19 187 ASN A CA 1
ATOM 1449 C C . ASN A 1 187 ? -28.802 8.540 44.611 1.00 95.19 187 ASN A C 1
ATOM 1451 O O . ASN A 1 187 ? -29.805 8.952 45.186 1.00 95.19 187 ASN A O 1
ATOM 1455 N N . GLN A 1 188 ? -28.431 7.257 44.642 1.00 95.56 188 GLN A N 1
ATOM 1456 C CA . GLN A 1 188 ? -29.172 6.241 45.391 1.00 95.56 188 GLN A CA 1
ATOM 1457 C C . GLN A 1 188 ? -29.164 6.536 46.898 1.00 95.56 188 GLN A C 1
ATOM 1459 O O . GLN A 1 188 ? -30.197 6.442 47.556 1.00 95.56 188 GLN A O 1
ATOM 1464 N N . THR A 1 189 ? -28.016 6.967 47.430 1.00 95.19 189 THR A N 1
ATOM 1465 C CA . THR A 1 189 ? -27.883 7.376 48.838 1.00 95.19 189 THR A CA 1
ATOM 1466 C C . THR A 1 189 ? -28.763 8.589 49.156 1.00 95.19 189 THR A C 1
ATOM 1468 O O . THR A 1 189 ? -29.401 8.641 50.206 1.00 95.19 189 THR A O 1
ATOM 1471 N N . ILE A 1 190 ? -28.829 9.566 48.245 1.00 96.00 190 ILE A N 1
ATOM 1472 C CA . ILE A 1 190 ? -29.702 10.741 48.387 1.00 96.00 190 ILE A CA 1
ATOM 1473 C C . ILE A 1 190 ? -31.171 10.309 48.464 1.00 96.00 190 ILE A C 1
ATOM 1475 O O . ILE A 1 190 ? -31.875 10.727 49.381 1.00 96.00 190 ILE A O 1
ATOM 1479 N N . GLU A 1 191 ? -31.622 9.440 47.557 1.00 95.38 191 GLU A N 1
ATOM 1480 C CA . GLU A 1 191 ? -33.007 8.953 47.531 1.00 95.38 191 GLU A CA 1
ATOM 1481 C C . GLU A 1 191 ? -33.376 8.186 48.815 1.00 95.38 191 GLU A C 1
ATOM 1483 O O . GLU A 1 191 ? -34.453 8.384 49.389 1.00 95.38 191 GLU A O 1
ATOM 1488 N N . GLU A 1 192 ? -32.457 7.366 49.333 1.00 94.75 192 GLU A N 1
ATOM 1489 C CA . GLU A 1 192 ? -32.642 6.660 50.603 1.00 94.75 192 GLU A CA 1
ATOM 1490 C C . GLU A 1 192 ? -32.778 7.633 51.787 1.00 94.75 192 GLU A C 1
ATOM 1492 O O . GLU A 1 192 ? -33.696 7.496 52.609 1.00 94.75 192 GLU A O 1
ATOM 1497 N N . LEU A 1 193 ? -31.925 8.660 51.853 1.00 95.00 193 LEU A N 1
ATOM 1498 C CA . LEU A 1 193 ? -31.994 9.694 52.888 1.00 95.00 193 LEU A CA 1
ATOM 1499 C C . LEU A 1 193 ? -33.293 10.507 52.806 1.00 95.00 193 LEU A C 1
ATOM 1501 O O . LEU A 1 193 ? -33.920 10.755 53.839 1.00 95.00 193 LEU A O 1
ATOM 1505 N N . GLU A 1 194 ? -33.746 10.871 51.605 1.00 94.12 194 GLU A N 1
ATOM 1506 C CA . GLU A 1 194 ? -35.029 11.553 51.399 1.00 94.12 194 GLU A CA 1
ATOM 1507 C C . GLU A 1 194 ? -36.216 10.693 51.849 1.00 94.12 194 GLU A C 1
ATOM 1509 O O . GLU A 1 194 ? -37.150 11.192 52.487 1.00 94.12 194 GLU A O 1
ATOM 1514 N N . SER A 1 195 ? -36.185 9.389 51.557 1.00 93.00 195 SER A N 1
ATOM 1515 C CA . SER A 1 195 ? -37.232 8.458 51.991 1.00 93.00 195 SER A CA 1
ATOM 1516 C C . SER A 1 195 ? -37.275 8.329 53.519 1.00 93.00 195 SER A C 1
ATOM 1518 O O . SER A 1 195 ? -38.353 8.380 54.122 1.00 93.00 195 SER A O 1
ATOM 1520 N N . THR A 1 196 ? -36.101 8.268 54.154 1.00 93.06 196 THR A N 1
ATOM 1521 C CA . THR A 1 196 ? -35.946 8.194 55.610 1.00 93.06 196 THR A CA 1
ATOM 1522 C C . THR A 1 196 ? -36.436 9.477 56.279 1.00 93.06 196 THR A C 1
ATOM 1524 O O . THR A 1 196 ? -37.137 9.416 57.293 1.00 93.06 196 THR A O 1
ATOM 1527 N N . LEU A 1 197 ? -36.129 10.641 55.697 1.00 92.38 197 LEU A N 1
ATOM 1528 C CA . LEU A 1 197 ? -36.637 11.935 56.157 1.00 92.38 197 LEU A CA 1
ATOM 1529 C C . LEU A 1 197 ? -38.163 12.007 56.062 1.00 92.38 197 LEU A C 1
ATOM 1531 O O . LEU A 1 197 ? -38.810 12.323 57.059 1.00 92.38 197 LEU A O 1
ATOM 1535 N N . LYS A 1 198 ? -38.754 11.625 54.923 1.00 92.50 198 LYS A N 1
ATOM 1536 C CA . LYS A 1 198 ? -40.219 11.580 54.756 1.00 92.50 198 LYS A CA 1
ATOM 1537 C C . LYS A 1 198 ? -40.886 10.621 55.740 1.00 92.50 198 LYS A C 1
ATOM 1539 O O . LYS A 1 198 ? -41.968 10.911 56.248 1.00 92.50 198 LYS A O 1
ATOM 1544 N N . ALA A 1 199 ? -40.272 9.471 56.014 1.00 91.62 199 ALA A N 1
ATOM 1545 C CA . ALA A 1 199 ? -40.776 8.533 57.013 1.00 91.62 199 ALA A CA 1
ATOM 1546 C C . ALA A 1 199 ? -40.745 9.150 58.420 1.00 91.62 199 ALA A C 1
ATOM 1548 O O . ALA A 1 199 ? -41.747 9.085 59.135 1.00 91.62 199 ALA A O 1
ATOM 1549 N N . LYS A 1 200 ? -39.640 9.812 58.793 1.00 88.25 200 LYS A N 1
ATOM 1550 C CA . LYS A 1 200 ? -39.536 10.537 60.067 1.00 88.25 200 LYS A CA 1
ATOM 1551 C C . LYS A 1 200 ? -40.558 11.668 60.180 1.00 88.25 200 LYS A C 1
ATOM 1553 O O . LYS A 1 200 ? -41.222 11.751 61.208 1.00 88.25 200 LYS A O 1
ATOM 1558 N N . GLU A 1 201 ? -40.752 12.478 59.140 1.00 88.62 201 GLU A N 1
ATOM 1559 C CA . GLU A 1 201 ? -41.782 13.529 59.126 1.00 88.62 201 GLU A CA 1
ATOM 1560 C C . GLU A 1 201 ? -43.188 12.962 59.330 1.00 88.62 201 GLU A C 1
ATOM 1562 O O . GLU A 1 201 ? -43.947 13.482 60.148 1.00 88.62 201 GLU A O 1
ATOM 1567 N N . LYS A 1 202 ? -43.533 11.864 58.644 1.00 88.06 202 LYS A N 1
ATOM 1568 C CA . LYS A 1 202 ? -44.826 11.186 58.824 1.00 88.06 202 LYS A CA 1
ATOM 1569 C C . LYS A 1 202 ? -45.025 10.706 60.259 1.00 88.06 202 LYS A C 1
ATOM 1571 O O . LYS A 1 202 ? -46.106 10.891 60.811 1.00 88.06 202 LYS A O 1
ATOM 1576 N N . VAL A 1 203 ? -43.998 10.114 60.871 1.00 84.75 203 VAL A N 1
ATOM 1577 C CA . VAL A 1 203 ? -44.050 9.668 62.273 1.00 84.75 203 VAL A CA 1
ATOM 1578 C C . VAL A 1 203 ? -44.217 10.860 63.218 1.00 84.75 203 VAL A C 1
ATOM 1580 O O . VAL A 1 203 ? -45.066 10.807 64.106 1.00 84.75 203 VAL A O 1
ATOM 1583 N N . SER A 1 204 ? -43.488 11.957 63.000 1.00 77.06 204 SER A N 1
ATOM 1584 C CA . SER A 1 204 ? -43.642 13.192 63.780 1.00 77.06 204 SER A CA 1
ATOM 1585 C C . SER A 1 204 ? -45.037 13.811 63.637 1.00 77.06 204 SER A C 1
ATOM 1587 O O . SER A 1 204 ? -45.624 14.221 64.638 1.00 77.06 204 SER A O 1
ATOM 1589 N N . LEU A 1 205 ? -45.607 13.843 62.427 1.00 82.06 205 LEU A N 1
ATOM 1590 C CA . LEU A 1 205 ? -46.978 14.313 62.187 1.00 82.06 205 LEU A CA 1
ATOM 1591 C C . LEU A 1 205 ? -48.017 13.413 62.865 1.00 82.06 205 LEU A C 1
ATOM 1593 O O . LEU A 1 205 ? -48.925 13.914 63.525 1.00 82.06 205 LEU A O 1
ATOM 1597 N N . ASN A 1 206 ? -47.865 12.092 62.758 1.00 78.56 206 ASN A N 1
ATOM 1598 C CA . ASN A 1 206 ? -48.764 11.127 63.388 1.00 78.56 206 ASN A CA 1
ATOM 1599 C C . ASN A 1 206 ? -48.712 11.215 64.923 1.00 78.56 206 ASN A C 1
ATOM 1601 O O . ASN A 1 206 ? -49.746 11.196 65.586 1.00 78.56 206 ASN A O 1
ATOM 1605 N N . SER A 1 207 ? -47.515 11.389 65.494 1.00 78.88 207 SER A N 1
ATOM 1606 C CA . SER A 1 207 ? -47.350 11.595 66.935 1.00 78.88 207 SER A CA 1
ATOM 1607 C C . SER A 1 207 ? -47.992 12.905 67.404 1.00 78.88 207 SER A C 1
ATOM 1609 O O . SER A 1 207 ? -48.552 12.936 68.495 1.00 78.88 207 SER A O 1
ATOM 1611 N N . ARG A 1 208 ? -47.967 13.958 66.574 1.00 78.75 208 ARG A N 1
ATOM 1612 C CA . ARG A 1 208 ? -48.634 15.240 66.855 1.00 78.75 208 ARG A CA 1
ATOM 1613 C C . ARG A 1 208 ? -50.164 15.149 66.778 1.00 78.75 208 ARG A C 1
ATOM 1615 O O . ARG A 1 208 ? -50.845 15.792 67.568 1.00 78.75 208 ARG A O 1
ATOM 1622 N N . MET A 1 209 ? -50.705 14.338 65.869 1.00 70.56 209 MET A N 1
ATOM 1623 C CA . MET A 1 209 ? -52.150 14.073 65.772 1.00 70.56 209 MET A CA 1
ATOM 1624 C C . MET A 1 209 ? -52.657 13.238 66.959 1.00 70.56 209 MET A C 1
ATOM 1626 O O . MET A 1 209 ? -53.735 13.502 67.484 1.00 70.56 209 MET A O 1
ATOM 1630 N N . ASN A 1 210 ? -51.854 12.281 67.434 1.00 61.34 210 ASN A N 1
ATOM 1631 C CA . ASN A 1 210 ? -52.197 11.441 68.586 1.00 61.34 210 ASN A CA 1
ATOM 1632 C C . ASN A 1 210 ? -52.075 12.158 69.942 1.00 61.34 210 ASN A C 1
ATOM 1634 O O . ASN A 1 210 ? -52.672 11.708 70.914 1.00 61.34 210 ASN A O 1
ATOM 1638 N N . SER A 1 211 ? -51.352 13.279 70.027 1.00 53.34 211 SER A N 1
ATOM 1639 C CA . SER A 1 211 ? -51.271 14.109 71.239 1.00 53.34 211 SER A CA 1
ATOM 1640 C C . SER A 1 211 ? -52.373 15.183 71.343 1.00 53.34 211 SER A C 1
ATOM 1642 O O . SER A 1 211 ? -52.304 16.030 72.224 1.00 53.34 211 SER A O 1
ATOM 1644 N N . GLY A 1 212 ? -53.369 15.190 70.444 1.00 48.25 212 GLY A N 1
ATOM 1645 C CA . GLY A 1 212 ? -54.345 16.280 70.274 1.00 48.25 212 GLY A CA 1
ATOM 1646 C C . GLY A 1 212 ? -55.669 16.206 71.056 1.00 48.25 212 GLY A C 1
ATOM 1647 O O . GLY A 1 212 ? -56.568 16.983 70.751 1.00 48.25 212 GLY A O 1
ATOM 1648 N N . GLN A 1 213 ? -55.838 15.322 72.045 1.00 41.62 213 GLN A N 1
ATOM 1649 C CA . GLN A 1 213 ? -56.966 15.403 72.991 1.00 41.62 213 GLN A CA 1
ATOM 1650 C C . GLN A 1 213 ? -56.458 15.789 74.386 1.00 41.62 213 GLN A C 1
ATOM 1652 O O . GLN A 1 213 ? -56.033 14.907 75.125 1.00 41.62 213 GLN A O 1
ATOM 1657 N N . THR A 1 214 ? -56.473 17.093 74.710 1.00 33.69 214 THR A N 1
ATOM 1658 C CA . THR A 1 214 ? -56.776 17.746 76.016 1.00 33.69 214 THR A CA 1
ATOM 1659 C C . THR A 1 214 ? -56.466 19.266 75.920 1.00 33.69 214 THR A C 1
ATOM 1661 O O . THR A 1 214 ? -55.372 19.628 75.509 1.00 33.69 214 THR A O 1
ATOM 1664 N N . GLU A 1 215 ? -57.469 20.094 76.259 1.00 39.31 215 GLU A N 1
ATOM 1665 C CA . GLU A 1 215 ? -57.604 21.563 76.516 1.00 39.31 215 GLU A CA 1
ATOM 1666 C C . GLU A 1 215 ? -56.385 22.556 76.480 1.00 39.31 215 GLU A C 1
ATOM 1668 O O . GLU A 1 215 ? -55.285 22.248 76.928 1.00 39.31 215 GLU A O 1
ATOM 1673 N N . GLU A 1 216 ? -56.650 23.802 76.021 1.00 39.84 216 GLU A N 1
ATOM 1674 C CA . GLU A 1 216 ? -55.820 25.060 75.961 1.00 39.84 216 GLU A CA 1
ATOM 1675 C C . GLU A 1 216 ? -55.521 25.699 77.365 1.00 39.84 216 GLU A C 1
ATOM 1677 O O . GLU A 1 216 ? -56.259 25.345 78.288 1.00 39.84 216 GLU A O 1
ATOM 1682 N N . PRO A 1 217 ? -54.558 26.665 77.604 1.00 53.03 217 PRO A N 1
ATOM 1683 C CA . PRO A 1 217 ? -54.284 27.854 76.759 1.00 53.03 217 PRO A CA 1
ATOM 1684 C C . PRO A 1 217 ? -52.851 28.499 76.651 1.00 53.03 217 PRO A C 1
ATOM 1686 O O . PRO A 1 217 ? -52.019 28.392 77.547 1.00 53.03 217 PRO A O 1
ATOM 1689 N N . LYS A 1 218 ? -52.657 29.299 75.572 1.00 40.22 218 LYS A N 1
ATOM 1690 C CA . LYS A 1 218 ? -51.904 30.592 75.381 1.00 40.22 218 LYS A CA 1
ATOM 1691 C C . LYS A 1 218 ? -50.412 30.778 75.794 1.00 40.22 218 LYS A C 1
ATOM 1693 O O . LYS A 1 218 ? -50.122 30.895 76.978 1.00 40.22 218 LYS A O 1
ATOM 1698 N N . THR A 1 219 ? -49.507 31.095 74.837 1.00 28.62 219 THR A N 1
ATOM 1699 C CA . THR A 1 219 ? -48.608 32.303 74.815 1.00 28.62 219 THR A CA 1
ATOM 1700 C C . THR A 1 219 ? -47.732 32.440 73.540 1.00 28.62 219 THR A C 1
ATOM 1702 O O . THR A 1 219 ? -47.246 31.462 72.989 1.00 28.62 219 THR A O 1
ATOM 1705 N N . THR A 1 220 ? -47.569 33.702 73.110 1.00 36.34 220 THR A N 1
ATOM 1706 C CA . THR A 1 220 ? -46.588 34.356 72.196 1.00 36.34 220 THR A CA 1
ATOM 1707 C C . THR A 1 220 ? -45.194 33.702 72.121 1.00 36.34 220 THR A C 1
ATOM 1709 O O . THR A 1 220 ? -44.726 33.219 73.140 1.00 36.34 220 THR A O 1
ATOM 1712 N N . THR A 1 221 ? -44.471 33.653 70.991 1.00 35.28 221 THR A N 1
ATOM 1713 C CA . THR A 1 221 ? -43.783 34.773 70.296 1.00 35.28 221 THR A CA 1
ATOM 1714 C C . THR A 1 221 ? -43.215 34.323 68.936 1.00 35.28 221 THR A C 1
ATOM 1716 O O . THR A 1 221 ? -42.820 33.170 68.778 1.00 35.28 221 THR A O 1
ATOM 1719 N N . GLU A 1 222 ? -43.137 35.267 67.994 1.00 46.25 222 GLU A N 1
ATOM 1720 C CA . GLU A 1 222 ? -42.429 35.200 66.704 1.00 46.25 222 GLU A CA 1
ATOM 1721 C C . GLU A 1 222 ? -40.965 34.748 66.821 1.00 46.25 222 GLU A C 1
ATOM 1723 O O . GLU A 1 222 ? -40.321 35.170 67.774 1.00 46.25 222 GLU A O 1
ATOM 1728 N N . VAL A 1 223 ? -40.433 34.023 65.818 1.00 39.81 223 VAL A N 1
ATOM 1729 C CA . VAL A 1 223 ? -39.133 34.314 65.166 1.00 39.81 223 VAL A CA 1
ATOM 1730 C C . VAL A 1 223 ? -39.113 33.713 63.746 1.00 39.81 223 VAL A C 1
ATOM 1732 O O . VAL A 1 223 ? -39.102 32.501 63.564 1.00 39.81 223 VAL A O 1
ATOM 1735 N N . ASP A 1 224 ? -39.114 34.636 62.788 1.00 34.34 224 ASP A N 1
ATOM 1736 C CA . ASP A 1 224 ? -38.338 34.734 61.545 1.00 34.34 224 ASP A CA 1
ATOM 1737 C C . ASP A 1 224 ? -38.346 33.631 60.466 1.00 34.34 224 ASP A C 1
ATOM 1739 O O . ASP A 1 224 ? -38.036 32.455 60.657 1.00 34.34 224 ASP A O 1
ATOM 1743 N N . SER A 1 225 ? -38.642 34.113 59.260 1.00 48.41 225 SER A N 1
ATOM 1744 C CA . SER A 1 225 ? -38.627 33.411 57.987 1.00 48.41 225 SER A CA 1
ATOM 1745 C C . SER A 1 225 ? -37.277 33.611 57.314 1.00 48.41 225 SER A C 1
ATOM 1747 O O . SER A 1 225 ? -36.946 34.721 56.914 1.00 48.41 225 SER A O 1
ATOM 1749 N N . SER A 1 226 ? -36.521 32.540 57.089 1.00 46.22 226 SER A N 1
ATOM 1750 C CA . SER A 1 226 ? -35.531 32.501 56.001 1.00 46.22 226 SER A CA 1
ATOM 1751 C C . SER A 1 226 ? -35.051 31.069 55.750 1.00 46.22 226 SER A C 1
ATOM 1753 O O . SER A 1 226 ? -34.079 30.596 56.330 1.00 46.22 226 SER A O 1
ATOM 1755 N N . GLY A 1 227 ? -35.748 30.362 54.858 1.00 36.09 227 GLY A N 1
ATOM 1756 C CA . GLY A 1 227 ? -35.243 29.151 54.207 1.00 36.09 227 GLY A CA 1
ATOM 1757 C C . GLY A 1 227 ? -34.827 29.491 52.772 1.00 36.09 227 GLY A C 1
ATOM 1758 O O . GLY A 1 227 ? -35.609 30.146 52.080 1.00 36.09 227 GLY A O 1
ATOM 1759 N N . PRO A 1 228 ? -33.623 29.113 52.305 1.00 44.12 228 PRO A N 1
ATOM 1760 C CA . PRO A 1 228 ? -33.188 29.444 50.960 1.00 44.12 228 PRO A CA 1
ATOM 1761 C C . PRO A 1 228 ? -33.939 28.596 49.928 1.00 44.12 228 PRO A C 1
ATOM 1763 O O . PRO A 1 228 ? -34.073 27.380 50.042 1.00 44.12 228 PRO A O 1
ATOM 1766 N N . GLU A 1 229 ? -34.412 29.299 48.910 1.00 41.41 229 GLU A N 1
ATOM 1767 C CA . GLU A 1 229 ? -35.052 28.823 47.692 1.00 41.41 229 GLU A CA 1
ATOM 1768 C C . GLU A 1 229 ? -34.206 27.731 47.002 1.00 41.41 229 GLU A C 1
ATOM 1770 O O . GLU A 1 229 ? -33.061 27.959 46.597 1.00 41.41 229 GLU A O 1
ATOM 1775 N N . SER A 1 230 ? -34.763 26.527 46.859 1.00 41.31 230 SER A N 1
ATOM 1776 C CA . SER A 1 230 ? -34.161 25.421 46.114 1.00 41.31 230 SER A CA 1
ATOM 1777 C C . SER A 1 230 ? -34.225 25.698 44.608 1.00 41.31 230 SER A C 1
ATOM 1779 O O . SER A 1 230 ? -35.185 25.359 43.919 1.00 41.31 230 SER A O 1
ATOM 1781 N N . LYS A 1 231 ? -33.167 26.308 44.064 1.00 43.69 231 LYS A N 1
ATOM 1782 C CA . LYS A 1 231 ? -32.950 26.369 42.612 1.00 43.69 231 LYS A CA 1
ATOM 1783 C C . LYS A 1 231 ? -32.602 24.981 42.078 1.00 43.69 231 LYS A C 1
ATOM 1785 O O . LYS A 1 231 ? -31.484 24.499 42.241 1.00 43.69 231 LYS A O 1
ATOM 1790 N N . THR A 1 232 ? -33.561 24.368 41.398 1.00 47.44 232 THR A N 1
ATOM 1791 C CA . THR A 1 232 ? -33.356 23.261 40.461 1.00 47.44 232 THR A CA 1
ATOM 1792 C C . THR A 1 232 ? -32.403 23.685 39.332 1.00 47.44 232 THR A C 1
ATOM 1794 O O . THR A 1 232 ? -32.646 24.709 38.688 1.00 47.44 232 THR A O 1
ATOM 1797 N N . PRO A 1 233 ? -31.331 22.928 39.028 1.00 51.16 233 PRO A N 1
ATOM 1798 C CA . PRO A 1 233 ? -30.493 23.193 37.870 1.00 51.16 233 PRO A CA 1
ATOM 1799 C C . PRO A 1 233 ? -30.669 22.083 36.832 1.00 51.16 233 PRO A C 1
ATOM 1801 O O . PRO A 1 233 ? -29.777 21.264 36.670 1.00 51.16 233 PRO A O 1
ATOM 1804 N N . ASP A 1 234 ? -31.786 22.036 36.104 1.00 51.03 234 ASP A N 1
ATOM 1805 C CA . ASP A 1 234 ? -31.953 21.007 35.070 1.00 51.03 234 ASP A CA 1
ATOM 1806 C C . ASP A 1 234 ? -32.758 21.495 33.864 1.00 51.03 234 ASP A C 1
ATOM 1808 O O . ASP A 1 234 ? -33.982 21.522 33.876 1.00 51.03 234 ASP A O 1
ATOM 1812 N N . GLN A 1 235 ? -32.029 21.866 32.802 1.00 49.59 235 GLN A N 1
ATOM 1813 C CA . GLN A 1 235 ? -32.415 21.623 31.398 1.00 49.59 235 GLN A CA 1
ATOM 1814 C C . GLN A 1 235 ? -31.313 22.052 30.412 1.00 49.59 235 GLN A C 1
ATOM 1816 O O . GLN A 1 235 ? -31.078 21.381 29.405 1.00 49.59 235 GLN A O 1
ATOM 1821 N N . HIS A 1 236 ? -30.561 23.116 30.714 1.00 45.91 236 HIS A N 1
ATOM 1822 C CA . HIS A 1 236 ? -29.549 23.656 29.790 1.00 45.91 236 HIS A CA 1
ATOM 1823 C C . HIS A 1 236 ? -28.269 22.801 29.670 1.00 45.91 236 HIS A C 1
ATOM 1825 O O . HIS A 1 236 ? -27.667 22.726 28.593 1.00 45.91 236 HIS A O 1
ATOM 1831 N N . PHE A 1 237 ? -27.858 22.112 30.740 1.00 47.84 237 PHE A N 1
ATOM 1832 C CA . PHE A 1 237 ? -26.628 21.307 30.746 1.00 47.84 237 PHE A CA 1
ATOM 1833 C C . PHE A 1 237 ? -26.783 19.969 30.000 1.00 47.84 237 PHE A C 1
ATOM 1835 O O . PHE A 1 237 ? -25.886 19.541 29.264 1.00 47.84 237 PHE A O 1
ATOM 1842 N N . VAL A 1 238 ? -27.956 19.339 30.122 1.00 54.84 238 VAL A N 1
ATOM 1843 C CA . VAL A 1 238 ? -28.268 18.067 29.451 1.00 54.84 238 VAL A CA 1
ATOM 1844 C C . VAL A 1 238 ? -28.359 18.260 27.935 1.00 54.84 238 VAL A C 1
ATOM 1846 O O . VAL A 1 238 ? -27.809 17.459 27.177 1.00 54.84 238 VAL A O 1
ATOM 1849 N N . SER A 1 239 ? -28.974 19.357 27.480 1.00 53.84 239 SER A N 1
ATOM 1850 C CA . SER A 1 239 ? -29.133 19.639 26.048 1.00 53.84 239 SER A CA 1
ATOM 1851 C C . SER A 1 239 ? -27.784 19.885 25.353 1.00 53.84 239 SER A C 1
ATOM 1853 O O . SER A 1 239 ? -27.485 19.275 24.325 1.00 53.84 239 SER A O 1
ATOM 1855 N N . THR A 1 240 ? -26.905 20.682 25.972 1.00 54.19 240 THR A N 1
ATOM 1856 C CA . THR A 1 240 ? -25.576 21.011 25.419 1.00 54.19 240 THR A CA 1
ATOM 1857 C C . THR A 1 240 ? -24.674 19.776 25.302 1.00 54.19 240 THR A C 1
ATOM 1859 O O . THR A 1 240 ? -23.977 19.593 24.301 1.00 54.19 240 THR A O 1
ATOM 1862 N N . SER A 1 241 ? -24.741 18.875 26.286 1.00 54.03 241 SER A N 1
ATOM 1863 C CA . SER A 1 241 ? -23.964 17.630 26.282 1.00 54.03 241 SER A CA 1
ATOM 1864 C C . SER A 1 241 ? -24.440 16.659 25.195 1.00 54.03 241 SER A C 1
ATOM 1866 O O . SER A 1 241 ? -23.624 16.084 24.475 1.00 54.03 241 SER A O 1
ATOM 1868 N N . GLN A 1 242 ? -25.757 16.526 25.004 1.00 50.91 242 GLN A N 1
ATOM 1869 C CA . GLN A 1 242 ? -26.330 15.656 23.969 1.00 50.91 242 GLN A CA 1
ATOM 1870 C C . GLN A 1 242 ? -26.027 16.150 22.544 1.00 50.91 242 GLN A C 1
ATOM 1872 O O . GLN A 1 242 ? -25.747 15.344 21.654 1.00 50.91 242 GLN A O 1
ATOM 1877 N N . LEU A 1 243 ? -26.035 17.469 22.321 1.00 54.22 243 LEU A N 1
ATOM 1878 C CA . LEU A 1 243 ? -25.652 18.079 21.041 1.00 54.22 243 LEU A CA 1
ATOM 1879 C C . LEU A 1 243 ? -24.163 17.858 20.714 1.00 54.22 243 LEU A C 1
ATOM 1881 O O . LEU A 1 243 ? -23.826 17.539 19.571 1.00 54.22 243 LEU A O 1
ATOM 1885 N N . SER A 1 244 ? -23.280 17.944 21.714 1.00 58.03 244 SER A N 1
ATOM 1886 C CA . SER A 1 244 ? -21.838 17.714 21.534 1.00 58.03 244 SER A CA 1
ATOM 1887 C C . SER A 1 244 ? -21.508 16.252 21.195 1.00 58.03 244 SER A C 1
ATOM 1889 O O . SER A 1 244 ? -20.719 15.985 20.282 1.00 58.03 244 SER A O 1
ATOM 1891 N N . ILE A 1 245 ? -22.176 15.299 21.856 1.00 62.34 245 ILE A N 1
ATOM 1892 C CA . ILE A 1 245 ? -21.983 13.856 21.629 1.00 62.34 245 ILE A CA 1
ATOM 1893 C C . ILE A 1 245 ? -22.469 13.447 20.230 1.00 62.34 245 ILE A C 1
ATOM 1895 O O . ILE A 1 245 ? -21.766 12.726 19.519 1.00 62.34 245 ILE A O 1
ATOM 1899 N N . LYS A 1 246 ? -23.629 13.954 19.790 1.00 57.50 246 LYS A N 1
ATOM 1900 C CA . LYS A 1 246 ? -24.158 13.680 18.442 1.00 57.50 246 LYS A CA 1
ATOM 1901 C C . LYS A 1 246 ? -23.246 14.233 17.344 1.00 57.50 246 LYS A C 1
ATOM 1903 O O . LYS A 1 246 ? -22.978 13.534 16.371 1.00 57.50 246 LYS A O 1
ATOM 1908 N N . SER A 1 247 ? -22.710 15.441 17.528 1.00 61.78 247 SER A N 1
ATOM 1909 C CA . SER A 1 247 ? -21.764 16.059 16.585 1.00 61.78 247 SER A CA 1
ATOM 1910 C C . SER A 1 247 ? -20.452 15.270 16.473 1.00 61.78 247 SER A C 1
ATOM 1912 O O . SER A 1 247 ? -19.964 15.030 15.368 1.00 61.78 247 SER A O 1
ATOM 1914 N N . HIS A 1 248 ? -19.907 14.792 17.597 1.00 63.25 248 HIS A N 1
ATOM 1915 C CA . HIS A 1 248 ? -18.692 13.968 17.600 1.00 63.25 248 HIS A CA 1
ATOM 1916 C C . HIS A 1 248 ? -18.898 12.601 16.946 1.00 63.25 248 HIS A C 1
ATOM 1918 O O . HIS A 1 248 ? -18.062 12.169 16.151 1.00 63.25 248 HIS A O 1
ATOM 1924 N N . SER A 1 249 ? -20.019 11.937 17.234 1.00 63.66 249 SER A N 1
ATOM 1925 C CA . SER A 1 249 ? -20.332 10.632 16.647 1.00 63.66 249 SER A CA 1
ATOM 1926 C C . SER A 1 249 ? -20.503 10.728 15.125 1.00 63.66 249 SER A C 1
ATOM 1928 O O . SER A 1 249 ? -19.958 9.908 14.388 1.00 63.66 249 SER A O 1
ATOM 1930 N N . HIS A 1 250 ? -21.142 11.798 14.637 1.00 64.19 250 HIS A N 1
ATOM 1931 C CA . HIS A 1 250 ? -21.304 12.038 13.202 1.00 64.19 250 HIS A CA 1
ATOM 1932 C C . HIS A 1 250 ? -19.966 12.311 12.491 1.00 64.19 250 HIS A C 1
ATOM 1934 O O . HIS A 1 250 ? -19.743 11.827 11.382 1.00 64.19 250 HIS A O 1
ATOM 1940 N N . ARG A 1 251 ? -19.034 13.029 13.138 1.00 61.31 251 ARG A N 1
ATOM 1941 C CA . ARG A 1 251 ? -17.684 13.271 12.592 1.00 61.31 251 ARG A CA 1
ATOM 1942 C C . ARG A 1 251 ? -16.835 12.002 12.535 1.00 61.31 251 ARG A C 1
ATOM 1944 O O . ARG A 1 251 ? -16.151 11.791 11.539 1.00 61.31 251 ARG A O 1
ATOM 1951 N N . LEU A 1 252 ? -16.904 11.145 13.555 1.00 59.91 252 LEU A N 1
ATOM 1952 C CA . LEU A 1 252 ? -16.200 9.858 13.559 1.00 59.91 252 LEU A CA 1
ATOM 1953 C C . LEU A 1 252 ? -16.761 8.897 12.508 1.00 59.91 252 LEU A C 1
ATOM 1955 O O . LEU A 1 252 ? -15.993 8.216 11.832 1.00 59.91 252 LEU A O 1
ATOM 1959 N N . PHE A 1 253 ? -18.083 8.882 12.324 1.00 58.81 253 PHE A N 1
ATOM 1960 C CA . PHE A 1 253 ? -18.720 8.066 11.295 1.00 58.81 253 PHE A CA 1
ATOM 1961 C C . PHE A 1 253 ? -18.346 8.542 9.884 1.00 58.81 253 PHE A C 1
ATOM 1963 O O . PHE A 1 253 ? -17.964 7.728 9.047 1.00 58.81 253 PHE A O 1
ATOM 1970 N N . SER A 1 254 ? -18.354 9.859 9.643 1.00 57.91 254 SER A N 1
ATOM 1971 C CA . SER A 1 254 ? -17.911 10.435 8.367 1.00 57.91 254 SER A CA 1
ATOM 1972 C C . SER A 1 254 ? -16.437 10.128 8.092 1.00 57.91 254 SER A C 1
ATOM 1974 O O . SER A 1 254 ? -16.105 9.689 6.996 1.00 57.91 254 SER A O 1
ATOM 1976 N N . TRP A 1 255 ? -15.561 10.254 9.096 1.00 63.69 255 TRP A N 1
ATOM 1977 C CA . TRP A 1 255 ? -14.143 9.910 8.959 1.00 63.69 255 TRP A CA 1
ATOM 1978 C C . TRP A 1 255 ? -13.932 8.416 8.672 1.00 63.69 255 TRP A C 1
ATOM 1980 O O . TRP A 1 255 ? -13.137 8.069 7.802 1.00 63.69 255 TRP A O 1
ATOM 1990 N N . PHE A 1 256 ? -14.670 7.518 9.332 1.00 49.25 256 PHE A N 1
ATOM 1991 C CA . PHE A 1 256 ? -14.561 6.074 9.099 1.00 49.25 256 PHE A CA 1
ATOM 1992 C C . PHE A 1 256 ? -15.034 5.671 7.695 1.00 49.25 256 PHE A C 1
ATOM 1994 O O . PHE A 1 256 ? -14.361 4.890 7.020 1.00 49.25 256 PHE A O 1
ATOM 2001 N N . VAL A 1 257 ? -16.153 6.230 7.224 1.00 57.56 257 VAL A N 1
ATOM 2002 C CA . VAL A 1 257 ? -16.687 5.967 5.877 1.00 57.56 257 VAL A CA 1
ATOM 2003 C C . VAL A 1 257 ? -15.753 6.528 4.800 1.00 57.56 257 VAL A C 1
ATOM 2005 O O . VAL A 1 257 ? -15.421 5.830 3.844 1.00 57.56 257 VAL A O 1
ATOM 2008 N N . GLU A 1 258 ? -15.243 7.743 4.988 1.00 45.62 258 GLU A N 1
ATOM 2009 C CA . GLU A 1 258 ? -14.353 8.407 4.032 1.00 45.62 258 GLU A CA 1
ATOM 2010 C C . GLU A 1 258 ? -12.962 7.747 3.970 1.00 45.62 258 GLU A C 1
ATOM 2012 O O . GLU A 1 258 ? -12.384 7.590 2.890 1.00 45.62 258 GLU A O 1
ATOM 2017 N N . THR A 1 259 ? -12.470 7.229 5.100 1.00 50.69 259 THR A N 1
ATOM 2018 C CA . THR A 1 259 ? -11.228 6.438 5.167 1.00 50.69 259 THR A CA 1
ATOM 2019 C C . THR A 1 259 ? -11.401 5.055 4.527 1.00 50.69 259 THR A C 1
ATOM 2021 O O . THR A 1 259 ? -10.474 4.541 3.894 1.00 50.69 259 THR A O 1
ATOM 2024 N N . LYS A 1 260 ? -12.596 4.452 4.607 1.00 48.25 260 LYS A N 1
ATOM 2025 C CA . LYS A 1 260 ? -12.892 3.150 3.983 1.00 48.25 260 LYS A CA 1
ATOM 2026 C C . LYS A 1 260 ? -13.105 3.251 2.469 1.00 48.25 260 LYS A C 1
ATOM 2028 O O . LYS A 1 260 ? -12.668 2.364 1.740 1.00 48.25 260 LYS A O 1
ATOM 2033 N N . CYS A 1 261 ? -13.671 4.357 1.982 1.00 45.53 261 CYS A N 1
ATOM 2034 C CA . CYS A 1 261 ? -13.774 4.643 0.546 1.00 45.53 261 CYS A CA 1
ATOM 2035 C C . CYS A 1 261 ? -12.421 4.978 -0.102 1.00 45.53 261 CYS A C 1
ATOM 2037 O O . CYS A 1 261 ? -12.229 4.681 -1.279 1.00 45.53 261 CYS A O 1
ATOM 2039 N N . ARG A 1 262 ? -11.466 5.550 0.646 1.00 45.56 262 ARG A N 1
ATOM 2040 C CA . ARG A 1 262 ? -10.117 5.861 0.137 1.00 45.56 262 ARG A CA 1
ATOM 2041 C C . ARG A 1 262 ? -9.122 4.701 0.190 1.00 45.56 262 ARG A C 1
ATOM 2043 O O . ARG A 1 262 ? -8.146 4.740 -0.551 1.00 45.56 262 ARG A O 1
ATOM 2050 N N . SER A 1 263 ? -9.330 3.701 1.049 1.00 48.44 263 SER A N 1
ATOM 2051 C CA . SER A 1 263 ? -8.312 2.672 1.314 1.00 48.44 263 SER A CA 1
ATOM 2052 C C . SER A 1 263 ? -8.484 1.353 0.562 1.00 48.44 263 SER A C 1
ATOM 2054 O O . SER A 1 263 ? -7.518 0.610 0.511 1.00 48.44 263 SER A O 1
ATOM 2056 N N . GLY A 1 264 ? -9.630 1.022 -0.046 1.00 46.62 264 GLY A N 1
ATOM 2057 C CA . GLY A 1 264 ? -9.745 -0.175 -0.906 1.00 46.62 264 GLY A CA 1
ATOM 2058 C C . GLY A 1 264 ? -9.278 -1.509 -0.281 1.00 46.62 264 GLY A C 1
ATOM 2059 O O . GLY A 1 264 ? -9.010 -2.464 -1.007 1.00 46.62 264 GLY A O 1
ATOM 2060 N N . PHE A 1 265 ? -9.160 -1.597 1.048 1.00 43.28 265 PHE A N 1
ATOM 2061 C CA . PHE A 1 265 ? -8.595 -2.755 1.738 1.00 43.28 265 PHE A CA 1
ATOM 2062 C C . PHE A 1 265 ? -9.706 -3.732 2.146 1.00 43.28 265 PHE A C 1
ATOM 2064 O O . PHE A 1 265 ? -10.376 -3.570 3.168 1.00 43.28 265 PHE A O 1
ATOM 2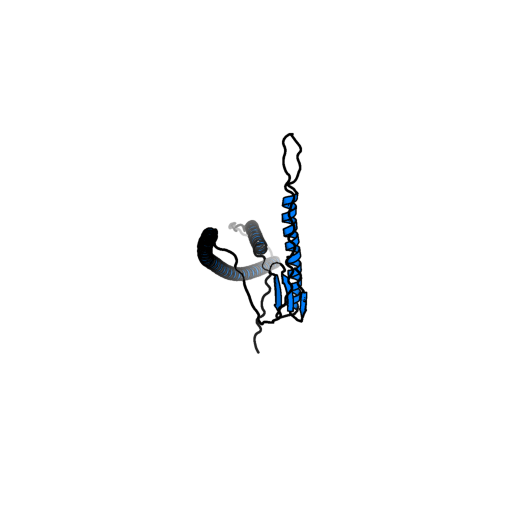071 N N . PHE A 1 266 ? -9.870 -4.787 1.346 1.00 42.91 266 PHE A N 1
ATOM 2072 C CA . PHE A 1 266 ? -10.397 -6.070 1.810 1.00 42.91 266 PHE A CA 1
ATOM 2073 C C . PHE A 1 266 ? -9.305 -6.744 2.660 1.00 42.91 266 PHE A C 1
ATOM 2075 O O . PHE A 1 266 ? -8.328 -7.264 2.127 1.00 42.91 266 PHE A O 1
ATOM 2082 N N . LEU A 1 267 ? -9.444 -6.713 3.987 1.00 44.84 267 LEU A N 1
ATOM 2083 C CA . LEU A 1 267 ? -8.566 -7.441 4.908 1.00 44.84 267 LEU A CA 1
ATOM 2084 C C . LEU A 1 267 ? -9.009 -8.910 4.987 1.00 44.84 267 LEU A C 1
ATOM 2086 O O . LEU A 1 267 ? -10.030 -9.225 5.594 1.00 44.84 267 LEU A O 1
ATOM 2090 N N . SER A 1 268 ? -8.223 -9.804 4.384 1.00 41.28 268 SER A N 1
ATOM 2091 C CA . SER A 1 268 ? -8.200 -11.233 4.712 1.00 41.28 268 SER A CA 1
ATOM 2092 C C . SER A 1 268 ? -6.985 -11.454 5.618 1.00 41.28 268 SER A C 1
ATOM 2094 O O . SER A 1 268 ? -5.853 -11.297 5.166 1.00 41.28 268 SER A O 1
ATOM 2096 N N . GLY A 1 269 ? -7.212 -11.722 6.906 1.00 44.88 269 GLY A N 1
ATOM 2097 C CA . GLY A 1 269 ? -6.147 -11.944 7.894 1.00 44.88 269 GLY A CA 1
ATOM 2098 C C . GLY A 1 269 ? -5.624 -13.391 7.894 1.00 44.88 269 GLY A C 1
ATOM 2099 O O . GLY A 1 269 ? -6.364 -14.290 7.488 1.00 44.88 269 GLY A O 1
ATOM 2100 N N . PRO A 1 270 ? -4.378 -13.642 8.339 1.00 47.16 270 PRO A N 1
ATOM 2101 C CA . PRO A 1 270 ? -3.864 -14.990 8.557 1.00 47.16 270 PRO A CA 1
ATOM 2102 C C . PRO A 1 270 ? -4.158 -15.469 9.990 1.00 47.16 270 PRO A C 1
ATOM 2104 O O . PRO A 1 270 ? -3.917 -14.741 10.952 1.00 47.16 270 PRO A O 1
ATOM 2107 N N . GLU A 1 271 ? -4.645 -16.705 10.137 1.00 39.09 271 GLU A N 1
ATOM 2108 C CA . GLU A 1 271 ? -4.679 -17.404 11.428 1.00 39.09 271 GLU A CA 1
ATOM 2109 C C . GLU A 1 271 ? -3.273 -17.894 11.800 1.00 39.09 271 GLU A C 1
ATOM 2111 O O . GLU A 1 271 ? -2.637 -18.633 11.045 1.00 39.09 271 GLU A O 1
ATOM 2116 N N . LEU A 1 272 ? -2.800 -17.493 12.983 1.00 40.69 272 LEU A N 1
ATOM 2117 C CA . LEU A 1 272 ? -1.684 -18.137 13.666 1.00 40.69 272 LEU A CA 1
ATOM 2118 C C . LEU A 1 272 ? -2.193 -19.406 14.357 1.00 40.69 272 LEU A C 1
ATOM 2120 O O . LEU A 1 272 ? -2.998 -19.332 15.282 1.00 40.69 272 LEU A O 1
ATOM 2124 N N . SER A 1 273 ? -1.672 -20.556 13.936 1.00 44.94 273 SER A N 1
ATOM 2125 C CA . SER A 1 273 ? -1.810 -21.823 14.652 1.00 44.94 273 SER A CA 1
ATOM 2126 C C . SER A 1 273 ? -0.750 -21.895 15.754 1.00 44.94 273 SER A C 1
ATOM 2128 O O . SER A 1 273 ? 0.448 -21.866 15.472 1.00 44.94 273 SER A O 1
ATOM 2130 N N . THR A 1 274 ? -1.183 -21.992 17.007 1.00 41.97 274 THR A N 1
ATOM 2131 C CA . THR A 1 274 ? -0.352 -22.354 18.166 1.00 41.97 274 THR A CA 1
ATOM 2132 C C . THR A 1 274 ? -0.109 -23.870 18.189 1.00 41.97 274 THR A C 1
ATOM 2134 O O . THR A 1 274 ? -1.017 -24.619 17.821 1.00 41.97 274 THR A O 1
ATOM 2137 N N . PRO A 1 275 ? 1.070 -24.358 18.621 1.00 57.56 275 PRO A N 1
ATOM 2138 C CA . PRO A 1 275 ? 1.307 -25.785 18.800 1.00 57.56 275 PRO A CA 1
ATOM 2139 C C . PRO A 1 275 ? 0.934 -26.238 20.221 1.00 57.56 275 PRO A C 1
ATOM 2141 O O . PRO A 1 275 ? 1.198 -25.530 21.196 1.00 57.56 275 PRO A O 1
ATOM 2144 N N . GLY A 1 276 ? 0.354 -27.435 20.306 1.00 55.88 276 GLY A N 1
ATOM 2145 C CA . GLY A 1 276 ? 0.269 -28.288 21.491 1.00 55.88 276 GLY A CA 1
ATOM 2146 C C . GLY A 1 276 ? 0.843 -29.658 21.160 1.00 55.88 276 GLY A C 1
ATOM 2147 O O . GLY A 1 276 ? 0.832 -30.006 19.955 1.00 55.88 276 GLY A O 1
#

InterPro domains:
  IPR000697 WH1/EVH1 domain [PF00568] (1-41)
  IPR000697 WH1/EVH1 domain [PS50229] (1-46)
  IPR011993 PH-like domain superfamily [G3DSA:2.30.29.30] (1-56)
  IPR045027 Homer family [PTHR10918] (1-226)

Radius of gyration: 46.38 Å; chains: 1; bounding box: 95×69×141 Å

Organism: NCBI:txid1676925

Foldseek 3Di:
DAWADDDAQKIWDDDVVVRDIDMDGDPHSVVVVVVNVVVVVVVVVVVVVVVVVVVVVVVPDDDDDDDDDDDDDDDDDDDDDDDDDDDDDDDDDDDDDDDDDDDDDDDDPPPVVVVVVVVVVVVVVVVVVVVVVVVVVVVVVVVVVVVVVVVVVVVVVVVVVVVVVVVVVVVVVVVVVVVVVVVVVVVVVVVVVVVVVVVVVVVVVVVVVVVPPDDDDDDDDDDDDDDDDDDDDDDVVVVVVVVVVVVVVVVVVVVVVVCCVPPPDPDDDDDDDDDD

pLDDT: mean 72.14, std 25.12, range [28.62, 98.5]